Protein AF-A0A942CTL7-F1 (afdb_monomer_lite)

Foldseek 3Di:
DDDDDDDDPDPDPVVLVVLLVVVCVVQVVHKDFPVVNQVVCVVVVHDPVSNVVSCVVQVWDWDDDPNTIIIHDPVPDDVVPDDDPPPPVPVVVVVVVVVVVVVVVVPPDDDDDDDDDDDDDDDDDDDDDDDDDDDDDDDDDDDDDDDDDDDDDDDDDDDDDDDDDPDDDPDDDDPDDPDPPDPPPPDPDQLLPPPDPVVSLVCLLPDDLVRLVVNLVVLVVVLVVCVVVVVVVSNVVSVVSNVSSVVSNVVVVVVVVVD

Radius of gyration: 30.05 Å; chains: 1; bounding box: 81×52×93 Å

pLDDT: mean 73.36, std 19.6, range [41.81, 97.25]

Structure (mmCIF, N/CA/C/O backbone):
data_AF-A0A942CTL7-F1
#
_entry.id   AF-A0A942CTL7-F1
#
loop_
_atom_site.group_PDB
_atom_site.id
_atom_site.type_symbol
_atom_site.label_atom_id
_atom_site.label_alt_id
_atom_site.label_comp_id
_atom_site.label_asym_id
_atom_site.label_entity_id
_atom_site.label_seq_id
_atom_site.pdbx_PDB_ins_code
_atom_site.Cartn_x
_atom_site.Cartn_y
_atom_site.Cartn_z
_atom_site.occupancy
_atom_site.B_iso_or_equiv
_atom_site.auth_seq_id
_atom_site.auth_comp_id
_atom_site.auth_asym_id
_atom_site.auth_atom_id
_atom_site.pdbx_PDB_model_num
ATOM 1 N N . MET A 1 1 ? -24.994 18.346 -37.607 1.00 41.81 1 MET A N 1
ATOM 2 C CA . MET A 1 1 ? -24.713 16.891 -37.601 1.00 41.81 1 MET A CA 1
ATOM 3 C C . MET A 1 1 ? -23.989 16.523 -36.309 1.00 41.81 1 MET A C 1
ATOM 5 O O . MET A 1 1 ? -22.839 16.909 -36.138 1.00 41.81 1 MET A O 1
ATOM 9 N N . ALA A 1 2 ? -24.669 15.867 -35.363 1.00 47.88 2 ALA A N 1
ATOM 10 C CA . ALA A 1 2 ? -24.133 15.558 -34.034 1.00 47.88 2 ALA A CA 1
ATOM 11 C C . ALA A 1 2 ? -23.498 14.157 -34.008 1.00 47.88 2 ALA A C 1
ATOM 13 O O . ALA A 1 2 ? -24.170 13.157 -34.239 1.00 47.88 2 ALA A O 1
ATOM 14 N N . ARG A 1 3 ? -22.191 14.081 -33.730 1.00 45.12 3 ARG A N 1
ATOM 15 C CA . ARG A 1 3 ? -21.461 12.817 -33.556 1.00 45.12 3 ARG A CA 1
ATOM 16 C C . ARG A 1 3 ? -21.724 12.256 -32.157 1.00 45.12 3 ARG A C 1
ATOM 18 O O . ARG A 1 3 ? -21.103 12.684 -31.184 1.00 45.12 3 ARG A O 1
ATOM 25 N N . THR A 1 4 ? -22.622 11.283 -32.049 1.00 51.50 4 THR A N 1
ATOM 26 C CA . THR A 1 4 ? -22.833 10.503 -30.824 1.00 51.50 4 THR A CA 1
ATOM 27 C C . THR A 1 4 ? -21.646 9.564 -30.601 1.00 51.50 4 THR A C 1
ATOM 29 O O . THR A 1 4 ? -21.465 8.588 -31.326 1.00 51.50 4 THR A O 1
ATOM 32 N N . LYS A 1 5 ? -20.810 9.864 -29.600 1.00 50.03 5 LYS A N 1
ATOM 33 C CA . LYS A 1 5 ? -19.713 8.990 -29.160 1.00 50.03 5 LYS A CA 1
ATOM 34 C C . LYS A 1 5 ? -20.294 7.721 -28.527 1.00 50.03 5 LYS A C 1
ATOM 36 O O . LYS A 1 5 ? -20.702 7.731 -27.367 1.00 50.03 5 LYS A O 1
ATOM 41 N N . THR A 1 6 ? -20.311 6.625 -29.276 1.00 52.25 6 THR A N 1
ATOM 42 C CA . THR A 1 6 ? -20.566 5.279 -28.755 1.00 52.25 6 THR A CA 1
ATOM 43 C C . THR A 1 6 ? -19.456 4.900 -27.775 1.00 52.25 6 THR A C 1
ATOM 45 O O . THR A 1 6 ? -18.280 4.846 -28.137 1.00 52.25 6 THR A O 1
ATOM 48 N N . LYS A 1 7 ? -19.815 4.678 -26.505 1.00 49.44 7 LYS A N 1
ATOM 49 C CA . LYS A 1 7 ? -18.885 4.184 -25.481 1.00 49.44 7 LYS A CA 1
ATOM 50 C C . LYS A 1 7 ? -18.419 2.776 -25.889 1.00 49.44 7 LYS A C 1
ATOM 52 O O . LYS A 1 7 ? -19.272 1.973 -26.259 1.00 49.44 7 LYS A O 1
ATOM 57 N N . PRO A 1 8 ? -17.117 2.448 -25.819 1.00 48.09 8 PRO A N 1
ATOM 58 C CA . PRO A 1 8 ? -16.639 1.111 -26.150 1.00 48.09 8 PRO A CA 1
ATOM 59 C C . PRO A 1 8 ? -17.218 0.096 -25.157 1.00 48.09 8 PRO A C 1
ATOM 61 O O . PRO A 1 8 ? -16.833 0.047 -23.987 1.00 48.09 8 PRO A O 1
ATOM 64 N N . VAL A 1 9 ? -18.174 -0.695 -25.636 1.00 54.59 9 VAL A N 1
ATOM 65 C CA . VAL A 1 9 ? -18.692 -1.889 -24.971 1.00 54.59 9 VAL A CA 1
ATOM 66 C C . VAL A 1 9 ? -17.587 -2.944 -25.042 1.00 54.59 9 VAL A C 1
ATOM 68 O O . VAL A 1 9 ? -17.155 -3.295 -26.134 1.00 54.59 9 VAL A O 1
ATOM 71 N N . GLY A 1 10 ? -17.090 -3.417 -23.893 1.00 43.25 10 GLY A N 1
ATOM 72 C CA . GLY A 1 10 ? -16.226 -4.607 -23.859 1.00 43.25 10 GLY A CA 1
ATOM 73 C C . GLY A 1 10 ? -14.872 -4.511 -23.150 1.00 43.25 10 GLY A C 1
ATOM 74 O O . GLY 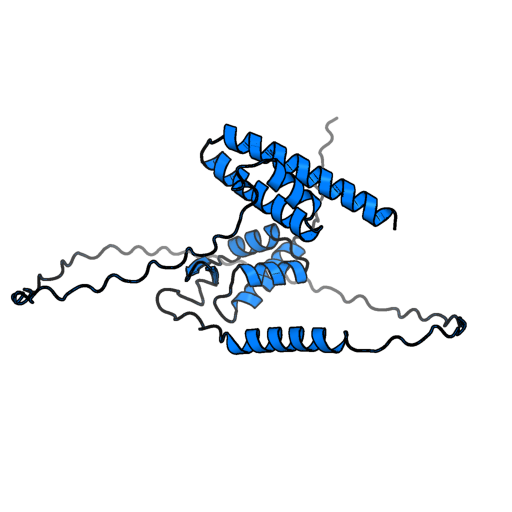A 1 10 ? -14.036 -5.383 -23.361 1.00 43.25 10 GLY A O 1
ATOM 75 N N . ARG A 1 11 ? -14.607 -3.533 -22.268 1.00 45.22 11 ARG A N 1
ATOM 76 C CA . ARG A 1 11 ? -13.486 -3.699 -21.315 1.00 45.22 11 ARG A CA 1
ATOM 77 C C . ARG A 1 11 ? -13.891 -4.714 -20.249 1.00 45.22 11 ARG A C 1
ATOM 79 O O . ARG A 1 11 ? -14.584 -4.377 -19.292 1.00 45.22 11 ARG A O 1
ATOM 86 N N . THR A 1 12 ? -13.475 -5.958 -20.444 1.00 44.22 12 THR A N 1
ATOM 87 C CA . THR A 1 12 ? -13.742 -7.090 -19.557 1.00 44.22 12 THR A CA 1
ATOM 88 C C . THR A 1 12 ? -13.464 -6.755 -18.078 1.00 44.22 12 THR A C 1
ATOM 90 O O . THR A 1 12 ? -12.334 -6.398 -17.730 1.00 44.22 12 THR A O 1
ATOM 93 N N . PRO A 1 13 ? -14.447 -6.926 -17.173 1.00 54.56 13 PRO A N 1
ATOM 94 C CA . PRO A 1 13 ? -14.270 -6.780 -15.725 1.00 54.56 13 PRO A CA 1
ATOM 95 C C . PRO A 1 13 ? -13.468 -7.922 -15.064 1.00 54.56 13 PRO A C 1
ATOM 97 O O . PRO A 1 13 ? -13.337 -7.953 -13.840 1.00 54.56 13 PRO A O 1
ATOM 100 N N . THR A 1 14 ? -12.906 -8.849 -15.845 1.00 60.50 14 THR A N 1
ATOM 101 C CA . THR A 1 14 ? -12.273 -10.100 -15.385 1.00 60.50 14 THR A CA 1
ATOM 102 C C . THR A 1 14 ? -11.172 -9.893 -14.356 1.00 60.50 14 THR A C 1
ATOM 104 O O . THR A 1 14 ? -11.131 -10.611 -13.364 1.00 60.50 14 THR A O 1
ATOM 107 N N . LYS A 1 15 ? -10.329 -8.867 -14.517 1.00 78.31 15 LYS A N 1
ATOM 108 C CA . LYS A 1 15 ? -9.224 -8.615 -13.576 1.00 78.31 15 LYS A CA 1
ATOM 109 C C . LYS A 1 15 ? -9.700 -8.235 -12.169 1.00 78.31 15 LYS A C 1
ATOM 111 O O . LYS A 1 15 ? -9.004 -8.517 -11.202 1.00 78.31 15 LYS A O 1
ATOM 116 N N . ARG A 1 16 ? -10.877 -7.611 -12.031 1.00 85.62 16 ARG A N 1
ATOM 117 C CA . ARG A 1 16 ? -11.407 -7.221 -10.711 1.00 85.62 16 ARG A CA 1
ATOM 118 C C . ARG A 1 16 ? -11.938 -8.430 -9.954 1.00 85.62 16 ARG A C 1
ATOM 120 O O . ARG A 1 16 ? -11.470 -8.688 -8.853 1.00 85.62 16 ARG A O 1
ATOM 127 N N . LYS A 1 17 ? -12.820 -9.209 -10.590 1.00 92.62 17 LYS A N 1
ATOM 128 C CA . LYS A 1 17 ? -13.362 -10.444 -10.003 1.00 92.62 17 LYS A CA 1
ATOM 129 C C . LYS A 1 17 ? -12.264 -11.461 -9.687 1.00 92.62 17 LYS A C 1
ATOM 131 O O . LYS A 1 17 ? -12.313 -12.099 -8.646 1.00 92.62 17 LYS A O 1
ATOM 136 N N . ALA A 1 18 ? -11.245 -11.579 -10.540 1.00 94.25 18 ALA A N 1
ATOM 137 C CA . ALA A 1 18 ? -10.106 -12.456 -10.271 1.00 94.25 18 ALA A CA 1
ATOM 138 C C . ALA A 1 18 ? -9.330 -12.038 -9.008 1.00 94.25 18 ALA A C 1
ATOM 140 O O . ALA A 1 18 ? -8.981 -12.892 -8.201 1.00 94.25 18 ALA A O 1
ATOM 141 N N . CYS A 1 19 ? -9.115 -10.735 -8.798 1.00 95.44 19 CYS A N 1
ATOM 142 C CA . CYS A 1 19 ? -8.474 -10.230 -7.583 1.00 95.44 19 CYS A CA 1
ATOM 143 C C . CYS A 1 19 ? -9.352 -10.439 -6.335 1.00 95.44 19 CYS A C 1
ATOM 145 O O . CYS A 1 19 ? -8.831 -10.772 -5.275 1.00 95.44 19 CYS A O 1
ATOM 147 N N . GLU A 1 20 ? -10.675 -10.294 -6.458 1.00 96.38 20 GLU A N 1
ATOM 148 C CA . GLU A 1 20 ? -11.632 -10.584 -5.378 1.00 96.38 20 GLU A CA 1
ATOM 149 C C . GLU A 1 20 ? -11.599 -12.063 -4.970 1.00 96.38 20 GLU A C 1
ATOM 151 O O . GLU A 1 20 ? -11.465 -12.363 -3.786 1.00 96.38 20 GLU A O 1
ATOM 156 N N . LEU A 1 21 ? -11.650 -12.982 -5.940 1.00 96.00 21 LEU A N 1
ATOM 157 C CA . LEU A 1 21 ? -11.562 -14.425 -5.690 1.00 96.00 21 LEU A CA 1
ATOM 158 C C . LEU A 1 21 ? -10.211 -14.822 -5.090 1.00 96.00 21 LEU A C 1
ATOM 160 O O . LEU A 1 21 ? -10.167 -15.598 -4.139 1.00 96.00 21 LEU A O 1
ATOM 164 N N . TRP A 1 22 ? -9.120 -14.254 -5.606 1.00 96.38 22 TRP A N 1
ATOM 165 C CA . TRP A 1 22 ? -7.784 -14.450 -5.049 1.00 96.38 22 TRP A CA 1
ATOM 166 C C . TRP A 1 22 ? -7.696 -13.953 -3.599 1.00 96.38 22 TRP A C 1
ATOM 168 O O . TRP A 1 22 ? -7.161 -14.643 -2.738 1.00 96.38 22 TRP A O 1
ATOM 178 N N . LEU A 1 23 ? -8.256 -12.783 -3.283 1.00 96.94 23 LEU A N 1
ATOM 179 C CA . LEU A 1 23 ? -8.232 -12.266 -1.914 1.00 96.94 23 LEU A CA 1
ATOM 180 C C . LEU A 1 23 ? -9.092 -13.121 -0.970 1.00 96.94 23 LEU A C 1
ATOM 182 O O . LEU A 1 23 ? -8.685 -13.382 0.161 1.00 96.94 23 LEU A O 1
ATOM 186 N N . LEU A 1 24 ? -10.248 -13.600 -1.439 1.00 96.12 24 LEU A N 1
ATOM 187 C CA . LEU A 1 24 ? -11.084 -14.541 -0.691 1.00 96.12 24 LEU A CA 1
ATOM 188 C C . LEU A 1 24 ? -10.355 -15.856 -0.408 1.00 96.12 24 LEU A C 1
ATOM 190 O O . LEU A 1 24 ? -10.490 -16.377 0.696 1.00 96.12 24 LEU A O 1
ATOM 194 N N . SER A 1 25 ? -9.561 -16.376 -1.352 1.00 96.31 25 SER A N 1
ATOM 195 C CA . SER A 1 25 ? -8.782 -17.595 -1.111 1.00 96.31 25 SER A CA 1
ATOM 196 C C . SER A 1 25 ? -7.693 -17.381 -0.059 1.00 96.31 25 SER A C 1
ATOM 198 O O . SER A 1 25 ? -7.467 -18.270 0.753 1.00 96.31 25 SER A O 1
ATOM 200 N N . GLN A 1 26 ? -7.059 -16.201 -0.017 1.00 95.75 26 GLN A N 1
ATOM 201 C CA . GLN A 1 26 ? -6.086 -15.867 1.036 1.00 95.75 26 GLN A CA 1
ATOM 202 C C . GLN A 1 26 ? -6.742 -15.796 2.423 1.00 95.75 26 GLN A C 1
ATOM 204 O O . GLN A 1 26 ? -6.199 -16.305 3.397 1.00 95.75 26 GLN A O 1
ATOM 209 N N . LEU A 1 27 ? -7.938 -15.207 2.513 1.00 95.88 27 LEU A N 1
ATOM 210 C CA . LEU A 1 27 ? -8.678 -15.069 3.774 1.00 95.88 27 LEU A CA 1
ATOM 211 C C . LEU A 1 27 ? -9.480 -16.324 4.158 1.00 95.88 27 LEU A C 1
ATOM 213 O O . LEU A 1 27 ? -10.067 -16.373 5.238 1.00 95.88 27 LEU A O 1
ATOM 217 N N . ALA A 1 28 ? -9.523 -17.347 3.299 1.00 93.62 28 ALA A N 1
ATOM 218 C CA . ALA A 1 28 ? -10.297 -18.557 3.551 1.00 93.62 28 ALA A CA 1
ATOM 219 C C . ALA A 1 28 ? -9.780 -19.353 4.757 1.00 93.62 28 ALA A C 1
ATOM 221 O O . ALA A 1 28 ? -10.595 -19.965 5.446 1.00 93.62 28 ALA A O 1
ATOM 222 N N . ASN A 1 29 ? -8.469 -19.292 5.012 1.00 90.19 29 ASN A N 1
ATOM 223 C CA . ASN A 1 29 ? -7.785 -19.991 6.104 1.00 90.19 29 ASN A CA 1
ATOM 224 C C . ASN A 1 29 ? -7.775 -19.200 7.423 1.00 90.19 29 ASN A C 1
ATOM 226 O O . ASN A 1 29 ? -7.229 -19.675 8.416 1.00 90.19 29 ASN A O 1
ATOM 230 N N . GLY A 1 30 ? -8.361 -18.000 7.438 1.00 93.69 30 GLY A N 1
ATOM 231 C CA . GLY A 1 30 ? -8.460 -17.162 8.624 1.00 93.69 30 GLY A CA 1
ATOM 232 C C . GLY A 1 30 ? -7.899 -15.749 8.438 1.00 93.69 30 GLY A C 1
ATOM 233 O O . GLY A 1 30 ? -7.558 -15.332 7.325 1.00 93.69 30 GLY A O 1
ATOM 234 N N . PRO A 1 31 ? -7.834 -14.977 9.536 1.00 95.69 31 PRO A N 1
ATOM 235 C CA . PRO A 1 31 ? -7.292 -13.625 9.524 1.00 95.69 31 PRO A CA 1
ATOM 236 C C . PRO A 1 31 ? -5.816 -13.641 9.111 1.00 95.69 31 PRO A C 1
ATOM 238 O O . PRO A 1 31 ? -5.040 -14.479 9.564 1.00 95.69 31 PRO A O 1
ATOM 241 N N . SER A 1 32 ? -5.427 -12.692 8.266 1.00 95.62 32 SER A N 1
ATOM 242 C CA . SER A 1 32 ? -4.082 -12.608 7.685 1.00 95.62 32 SER A CA 1
ATOM 243 C C . SER A 1 32 ? -3.523 -11.189 7.772 1.00 95.62 32 SER A C 1
ATOM 245 O O . SER A 1 32 ? -4.272 -10.204 7.772 1.00 95.62 32 SER A O 1
ATOM 247 N N . LEU A 1 33 ? -2.197 -11.066 7.838 1.00 95.94 33 LEU A N 1
ATOM 248 C CA . LEU A 1 33 ? -1.510 -9.779 7.920 1.00 95.94 33 LEU A CA 1
ATOM 249 C C . LEU A 1 33 ? -1.700 -8.972 6.635 1.00 95.94 33 LEU A C 1
ATOM 251 O O . LEU A 1 33 ? -1.394 -9.425 5.532 1.00 95.94 33 LEU A O 1
ATOM 255 N N . ALA A 1 34 ? -2.136 -7.719 6.774 1.00 95.81 34 ALA A N 1
ATOM 256 C CA . ALA A 1 34 ? -2.374 -6.836 5.634 1.00 95.81 34 ALA A CA 1
ATOM 257 C C . ALA A 1 34 ? -1.106 -6.632 4.793 1.00 95.81 34 ALA A C 1
ATOM 259 O O . ALA A 1 34 ? -1.178 -6.552 3.568 1.00 95.81 34 ALA A O 1
ATOM 260 N N . ARG A 1 35 ? 0.061 -6.556 5.447 1.00 93.81 35 ARG A N 1
ATOM 261 C CA . ARG A 1 35 ? 1.353 -6.399 4.770 1.00 93.81 35 ARG A CA 1
ATOM 262 C C . ARG A 1 35 ? 1.683 -7.617 3.906 1.00 93.81 35 ARG A C 1
ATOM 264 O O . ARG A 1 35 ? 2.048 -7.432 2.751 1.00 93.81 35 ARG A O 1
ATOM 271 N N . GLU A 1 36 ? 1.516 -8.829 4.434 1.00 94.75 36 GLU A N 1
ATOM 272 C CA . GLU A 1 36 ? 1.791 -10.076 3.706 1.00 94.75 36 GLU A CA 1
ATOM 273 C C . GLU A 1 36 ? 0.874 -10.224 2.491 1.00 94.75 36 GLU A C 1
ATOM 275 O O . GLU A 1 36 ? 1.359 -10.434 1.381 1.00 94.75 36 GLU A O 1
ATOM 280 N N . ILE A 1 37 ? -0.436 -10.003 2.664 1.00 95.81 37 ILE A N 1
ATOM 281 C CA . ILE A 1 37 ? -1.402 -10.035 1.555 1.00 95.81 37 ILE A CA 1
ATOM 282 C C . ILE A 1 37 ? -1.001 -9.037 0.465 1.00 95.81 37 ILE A C 1
ATOM 284 O O . ILE A 1 37 ? -1.061 -9.356 -0.719 1.00 95.81 37 ILE A O 1
ATOM 288 N N . LEU A 1 38 ? -0.589 -7.821 0.833 1.00 93.69 38 LEU A N 1
ATOM 289 C CA . LEU A 1 38 ? -0.179 -6.817 -0.151 1.00 93.69 38 LEU A CA 1
ATOM 290 C C . LEU A 1 38 ? 1.088 -7.231 -0.909 1.00 93.69 38 LEU A C 1
ATOM 292 O O . LEU A 1 38 ? 1.151 -7.018 -2.119 1.00 93.69 38 LEU A O 1
ATOM 296 N N . VAL A 1 39 ? 2.066 -7.841 -0.235 1.00 92.88 39 VAL A N 1
ATOM 297 C CA . VAL A 1 39 ? 3.288 -8.361 -0.872 1.00 92.88 39 VAL A CA 1
ATOM 298 C C . VAL A 1 39 ? 2.956 -9.512 -1.827 1.00 92.88 39 VAL A C 1
ATOM 300 O O . VAL A 1 39 ? 3.344 -9.464 -2.995 1.00 92.88 39 VAL A O 1
ATOM 303 N N . LEU A 1 40 ? 2.166 -10.495 -1.380 1.00 92.75 40 LEU A N 1
ATOM 304 C CA . LEU A 1 40 ? 1.704 -11.614 -2.213 1.00 92.75 40 LEU A CA 1
ATOM 305 C C . LEU A 1 40 ? 0.865 -11.135 -3.403 1.00 92.75 40 LEU A C 1
ATOM 307 O O . LEU A 1 40 ? 0.969 -11.674 -4.505 1.00 92.75 40 LEU A O 1
ATOM 311 N N . GLY A 1 41 ? 0.058 -10.092 -3.197 1.00 92.31 41 GLY A N 1
ATOM 312 C CA . GLY A 1 41 ? -0.741 -9.462 -4.241 1.00 92.31 41 GLY A CA 1
ATOM 313 C C . GLY A 1 41 ? 0.125 -8.877 -5.346 1.00 92.31 41 GLY A C 1
ATOM 314 O O . GLY A 1 41 ? -0.132 -9.151 -6.516 1.00 92.31 41 GLY A O 1
ATOM 315 N N . VAL A 1 42 ? 1.189 -8.151 -4.989 1.00 88.69 42 VAL A N 1
ATOM 316 C CA . VAL A 1 42 ? 2.154 -7.625 -5.969 1.00 88.69 42 VAL A CA 1
ATOM 317 C C . VAL A 1 42 ? 2.858 -8.758 -6.708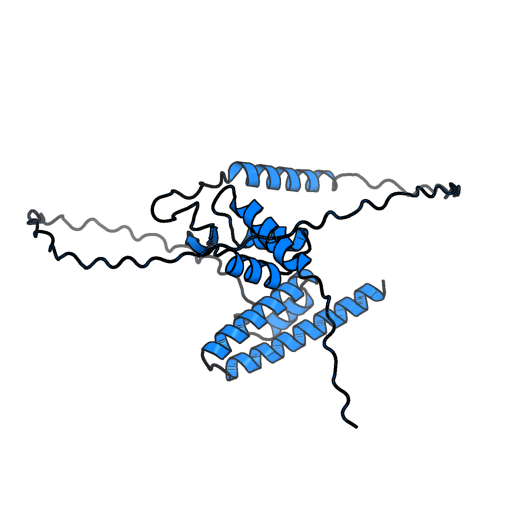 1.00 88.69 42 VAL A C 1
ATOM 319 O O . VAL A 1 42 ? 2.934 -8.706 -7.934 1.00 88.69 42 VAL A O 1
ATOM 322 N N . GLY A 1 43 ? 3.295 -9.804 -5.997 1.00 84.81 43 GLY A N 1
ATOM 323 C CA . GLY A 1 43 ? 3.886 -10.999 -6.615 1.00 84.81 43 GLY A CA 1
ATOM 324 C C . GLY A 1 43 ? 2.938 -11.709 -7.589 1.00 84.81 43 GLY A C 1
ATOM 325 O O . GLY A 1 43 ? 3.374 -12.252 -8.597 1.00 84.81 43 GLY A O 1
ATOM 326 N N . SER A 1 44 ? 1.629 -11.624 -7.344 1.00 89.31 44 SER A N 1
ATOM 327 C CA . SER A 1 44 ? 0.575 -12.165 -8.215 1.00 89.31 44 SER A CA 1
ATOM 328 C C . SER A 1 44 ? 0.157 -11.209 -9.349 1.00 89.31 44 SER A C 1
ATOM 330 O O . SER A 1 44 ? -0.804 -11.483 -10.067 1.00 89.31 44 SER A O 1
ATOM 332 N N . GLY A 1 45 ? 0.829 -10.062 -9.508 1.00 90.44 45 GLY A N 1
ATOM 333 C CA . GLY A 1 45 ? 0.529 -9.064 -10.542 1.00 90.44 45 GLY A CA 1
ATOM 334 C C . GLY A 1 45 ? -0.611 -8.095 -10.198 1.00 90.44 45 GLY A C 1
ATOM 335 O O . GLY A 1 45 ? -1.080 -7.349 -11.065 1.00 90.44 45 GLY A O 1
ATOM 336 N N . TRP A 1 46 ? -1.068 -8.065 -8.944 1.00 92.31 46 TRP A N 1
ATOM 337 C CA . TRP A 1 46 ? -2.099 -7.142 -8.474 1.00 92.31 46 TRP A CA 1
ATOM 338 C C . TRP A 1 46 ? -1.485 -5.875 -7.876 1.00 92.31 46 TRP A C 1
ATOM 340 O O . TRP A 1 46 ? -0.758 -5.901 -6.887 1.00 92.31 46 TRP A O 1
ATOM 350 N N . GLY A 1 47 ? -1.849 -4.718 -8.429 1.00 86.69 47 GLY A N 1
ATOM 351 C CA . GLY A 1 47 ? -1.512 -3.434 -7.816 1.00 86.69 47 GLY A CA 1
ATOM 352 C C . GLY A 1 47 ? -2.236 -3.222 -6.479 1.00 86.69 47 GLY A C 1
ATOM 353 O O . GLY A 1 47 ? -3.385 -3.635 -6.306 1.00 86.69 47 GLY A O 1
ATOM 354 N N . TRP A 1 48 ? -1.610 -2.490 -5.554 1.00 89.69 48 TRP A N 1
ATOM 355 C CA . TRP A 1 48 ? -2.154 -2.221 -4.211 1.00 89.69 48 TRP A CA 1
ATOM 356 C C . TRP A 1 48 ? -3.560 -1.614 -4.222 1.00 89.69 48 TRP A C 1
ATOM 358 O O . TRP A 1 48 ? -4.420 -1.992 -3.425 1.00 89.69 48 TRP A O 1
ATOM 368 N N . ALA A 1 49 ? -3.817 -0.679 -5.140 1.00 91.06 49 ALA A N 1
ATOM 369 C CA . ALA A 1 49 ? -5.130 -0.057 -5.285 1.00 91.06 49 ALA A CA 1
ATOM 370 C C . ALA A 1 49 ? -6.213 -1.076 -5.677 1.00 91.06 49 ALA A C 1
ATOM 372 O O . ALA A 1 49 ? -7.356 -0.954 -5.238 1.00 91.06 49 ALA A O 1
ATOM 373 N N . THR A 1 50 ? -5.859 -2.084 -6.476 1.00 94.00 50 THR A N 1
ATOM 374 C CA . THR A 1 50 ? -6.770 -3.158 -6.887 1.00 94.00 50 THR A CA 1
ATOM 375 C C . THR A 1 50 ? -7.113 -4.044 -5.699 1.00 94.00 50 THR A C 1
ATOM 377 O O . THR A 1 50 ? -8.293 -4.261 -5.444 1.00 94.00 50 THR A O 1
ATOM 380 N N . VAL A 1 51 ? -6.109 -4.457 -4.919 1.00 95.75 51 VAL A N 1
ATOM 381 C CA . VAL A 1 51 ? -6.306 -5.283 -3.717 1.00 95.75 51 VAL A CA 1
ATOM 382 C C . VAL A 1 51 ? -7.171 -4.556 -2.681 1.00 95.75 51 VAL A C 1
ATOM 384 O O . VAL A 1 51 ? -8.098 -5.139 -2.127 1.00 95.75 51 VAL A O 1
ATOM 387 N N . ARG A 1 52 ? -6.947 -3.253 -2.458 1.00 94.50 52 ARG A N 1
ATOM 388 C CA . ARG A 1 52 ? -7.784 -2.458 -1.538 1.00 94.50 52 ARG A CA 1
ATOM 389 C C . ARG A 1 52 ? -9.235 -2.333 -2.004 1.00 94.50 52 ARG A C 1
ATOM 391 O O . ARG A 1 52 ? -10.135 -2.393 -1.174 1.00 94.50 52 ARG A O 1
ATOM 398 N N . ARG A 1 53 ? -9.481 -2.166 -3.307 1.00 94.62 53 ARG A N 1
ATOM 399 C CA . ARG A 1 53 ? -10.854 -2.165 -3.845 1.00 94.62 53 ARG A CA 1
ATOM 400 C C . ARG A 1 53 ? -11.499 -3.539 -3.721 1.00 94.62 53 ARG A C 1
ATOM 402 O O . ARG A 1 53 ? -12.648 -3.613 -3.310 1.00 94.62 53 ARG A O 1
ATOM 409 N N . ALA A 1 54 ? -10.752 -4.603 -4.019 1.00 96.25 54 ALA A N 1
ATOM 410 C CA . ALA A 1 54 ? -11.221 -5.972 -3.848 1.00 96.25 54 ALA A CA 1
ATOM 411 C C . ALA A 1 54 ? -11.635 -6.224 -2.392 1.00 96.25 54 ALA A C 1
ATOM 413 O O . ALA A 1 54 ? -12.739 -6.699 -2.165 1.00 96.25 54 ALA A O 1
ATOM 414 N N . LYS A 1 55 ? -10.825 -5.793 -1.413 1.00 97.00 55 LYS A N 1
ATOM 415 C CA . LYS A 1 55 ? -11.155 -5.858 0.021 1.00 97.00 55 LYS A CA 1
ATOM 416 C C . LYS A 1 55 ? -12.515 -5.225 0.340 1.00 97.00 55 LYS A C 1
ATOM 418 O O . LYS A 1 55 ? -13.317 -5.835 1.040 1.00 97.00 55 LYS A O 1
ATOM 423 N N . LEU A 1 56 ? -12.765 -4.014 -0.166 1.00 96.31 56 LEU A N 1
ATOM 424 C CA . LEU A 1 56 ? -14.039 -3.316 0.039 1.00 96.31 56 LEU A CA 1
ATOM 425 C C . LEU A 1 56 ? -15.205 -4.080 -0.598 1.00 96.31 56 LEU A C 1
ATOM 427 O O . LEU A 1 56 ? -16.239 -4.244 0.040 1.00 96.31 56 LEU A O 1
ATOM 431 N N . ASN A 1 57 ? -15.022 -4.584 -1.819 1.00 95.94 57 ASN A N 1
ATOM 432 C CA . ASN A 1 57 ? -16.065 -5.303 -2.552 1.00 95.94 57 ASN A CA 1
ATOM 433 C C . ASN A 1 57 ? -16.443 -6.636 -1.895 1.00 95.94 57 ASN A C 1
ATOM 435 O O . ASN A 1 57 ? -17.620 -6.981 -1.862 1.00 95.94 57 ASN A O 1
ATOM 439 N N . ILE A 1 58 ? -15.469 -7.374 -1.352 1.00 96.00 58 ILE A N 1
ATOM 440 C CA . ILE A 1 58 ? -15.733 -8.641 -0.651 1.00 96.00 58 ILE A CA 1
ATOM 441 C C . ILE A 1 58 ? -16.240 -8.433 0.786 1.00 96.00 58 ILE A C 1
ATOM 443 O O . ILE A 1 58 ? -16.610 -9.399 1.444 1.00 96.00 58 ILE A O 1
ATOM 447 N N . GLY A 1 59 ? -16.247 -7.193 1.290 1.00 96.50 59 GLY A N 1
ATOM 448 C CA . GLY A 1 59 ? -16.671 -6.874 2.655 1.00 96.50 59 GLY A CA 1
ATOM 449 C C . GLY A 1 59 ? -15.671 -7.281 3.742 1.00 96.50 59 GLY A C 1
ATOM 450 O O . GLY A 1 59 ? -16.050 -7.401 4.906 1.00 96.50 59 GLY A O 1
ATOM 451 N N . ALA A 1 60 ? -14.398 -7.489 3.394 1.00 97.00 60 ALA A N 1
ATOM 452 C CA . ALA A 1 60 ? -13.373 -7.855 4.364 1.00 97.00 60 ALA A CA 1
ATOM 453 C C . ALA A 1 60 ? -13.057 -6.676 5.293 1.00 97.00 60 ALA A C 1
ATOM 455 O O . ALA A 1 60 ? -12.815 -5.544 4.853 1.00 97.00 60 ALA A O 1
ATOM 456 N N . GLN A 1 61 ? -13.014 -6.947 6.594 1.00 96.81 61 GLN A N 1
ATOM 457 C CA . GLN A 1 61 ? -12.737 -5.938 7.607 1.00 96.81 61 GLN A CA 1
ATOM 458 C C . GLN A 1 61 ? -11.262 -5.917 7.989 1.00 96.81 61 GLN A C 1
ATOM 460 O O . GLN A 1 61 ? -10.479 -6.803 7.645 1.00 96.81 61 GLN A O 1
ATOM 465 N N . SER A 1 62 ? -10.860 -4.841 8.662 1.00 96.62 62 SER A N 1
ATOM 466 C CA . SER A 1 62 ? -9.526 -4.725 9.236 1.00 96.62 62 SER A CA 1
ATOM 467 C C . SER A 1 62 ? -9.588 -4.347 10.693 1.00 96.62 62 SER A C 1
ATOM 469 O O . SER A 1 62 ? -10.352 -3.464 11.069 1.00 96.62 62 SER A O 1
ATOM 471 N N . PHE A 1 63 ? -8.706 -4.950 11.472 1.00 95.44 63 PHE A N 1
ATOM 472 C CA . PHE A 1 63 ? -8.478 -4.592 12.860 1.00 95.44 63 PHE A CA 1
ATOM 473 C C . PHE A 1 63 ? -6.981 -4.488 13.116 1.00 95.44 63 PHE A C 1
ATOM 475 O O . PHE A 1 63 ? -6.160 -4.955 12.321 1.00 95.44 63 PHE A O 1
ATOM 482 N N . ARG A 1 64 ? -6.629 -3.822 14.212 1.00 93.81 64 ARG A N 1
ATOM 483 C CA . ARG A 1 64 ? -5.241 -3.601 14.596 1.00 93.81 64 ARG A CA 1
ATOM 484 C C . ARG A 1 64 ? -4.936 -4.378 15.868 1.00 93.81 64 ARG A C 1
ATOM 486 O O . ARG A 1 64 ? -5.683 -4.263 16.838 1.00 93.81 64 ARG A O 1
ATOM 493 N N . LYS A 1 65 ? -3.834 -5.127 15.879 1.00 90.94 65 LYS A N 1
ATOM 494 C CA . LYS A 1 65 ? -3.323 -5.817 17.071 1.00 90.94 65 LYS A CA 1
ATOM 495 C C . LYS A 1 65 ? -1.804 -5.748 17.090 1.00 90.94 65 LYS A C 1
ATOM 497 O O . LYS A 1 65 ? -1.188 -5.950 16.055 1.00 90.94 65 LYS A O 1
ATOM 502 N N . ALA A 1 66 ? -1.228 -5.472 18.263 1.00 86.12 66 ALA A N 1
ATOM 503 C CA . ALA A 1 66 ? 0.224 -5.403 18.459 1.00 86.12 66 ALA A CA 1
ATOM 504 C C . ALA A 1 66 ? 0.930 -4.538 17.391 1.00 86.12 66 ALA A C 1
ATOM 506 O O . ALA A 1 66 ? 1.948 -4.921 16.843 1.00 86.12 66 ALA A O 1
ATOM 507 N N . GLU A 1 67 ? 0.339 -3.375 17.087 1.00 89.88 67 GLU A N 1
ATOM 508 C CA . GLU A 1 67 ? 0.775 -2.402 16.068 1.00 89.88 67 GLU A CA 1
ATOM 509 C C . GLU A 1 67 ? 0.511 -2.774 14.601 1.00 89.88 67 GLU A C 1
ATOM 511 O O . GLU A 1 67 ? 0.462 -1.863 13.768 1.00 89.88 67 GLU A O 1
ATOM 516 N N . GLU A 1 68 ? 0.205 -4.031 14.295 1.00 93.88 68 GLU A N 1
ATOM 517 C CA . GLU A 1 68 ? 0.008 -4.528 12.934 1.00 93.88 68 GLU A CA 1
ATOM 518 C C . GLU A 1 68 ? -1.461 -4.521 12.496 1.00 93.88 68 GLU A C 1
ATOM 520 O O . GLU A 1 68 ? -2.388 -4.671 13.299 1.00 93.88 68 GLU A O 1
ATOM 525 N N . TRP A 1 69 ? -1.677 -4.345 11.190 1.00 94.94 69 TRP A N 1
ATOM 526 C CA . TRP A 1 69 ? -3.001 -4.393 10.573 1.00 94.94 69 TRP A CA 1
ATOM 527 C C . TRP A 1 69 ? -3.294 -5.788 10.042 1.00 94.94 69 TRP A C 1
ATOM 529 O O . TRP A 1 69 ? -2.558 -6.306 9.204 1.00 94.94 69 TRP A O 1
ATOM 539 N N . TRP A 1 70 ? -4.419 -6.343 10.472 1.00 96.38 70 TRP A N 1
ATOM 540 C CA . TRP A 1 70 ? -4.912 -7.654 10.071 1.00 96.38 70 TRP A CA 1
ATOM 541 C C . TRP A 1 70 ? -6.189 -7.497 9.262 1.00 96.38 70 TRP A C 1
ATOM 543 O O . TRP A 1 70 ? -7.003 -6.615 9.551 1.00 96.38 70 TRP A O 1
ATOM 553 N N . TRP A 1 71 ? -6.354 -8.322 8.233 1.00 97.25 71 TRP A N 1
ATOM 554 C CA . TRP A 1 71 ? -7.569 -8.408 7.427 1.00 97.25 71 TRP A CA 1
ATOM 555 C C . TRP A 1 71 ? -8.248 -9.751 7.660 1.00 97.25 71 TRP A C 1
ATOM 557 O O . TRP A 1 71 ? -7.577 -10.762 7.851 1.00 97.25 71 TRP A O 1
ATOM 567 N N . PHE A 1 72 ? -9.576 -9.752 7.648 1.00 96.50 72 PHE A N 1
ATOM 568 C CA . PHE A 1 72 ? -10.373 -10.950 7.890 1.00 96.50 72 PHE A CA 1
ATOM 569 C C . PHE A 1 72 ? -11.731 -10.863 7.196 1.00 96.50 72 PHE A C 1
ATOM 571 O O . PHE A 1 72 ? -12.221 -9.772 6.886 1.00 96.50 72 PHE A O 1
ATOM 578 N N . ASP A 1 73 ? -12.333 -12.026 6.964 1.00 96.31 73 ASP A N 1
ATOM 579 C CA . ASP A 1 73 ? -13.716 -12.140 6.514 1.00 96.31 73 ASP A CA 1
ATOM 580 C C . ASP A 1 73 ? -14.651 -12.135 7.740 1.00 96.31 73 ASP A C 1
ATOM 582 O O . ASP A 1 73 ? -14.583 -13.067 8.550 1.00 96.31 73 ASP A O 1
ATOM 586 N N . PRO A 1 74 ? -15.528 -11.123 7.899 1.00 93.88 74 PRO A N 1
ATOM 587 C CA . PRO A 1 74 ? -16.422 -11.026 9.053 1.00 93.88 74 PRO A CA 1
ATOM 588 C C . PRO A 1 74 ? -17.440 -12.169 9.137 1.00 93.88 74 PRO A C 1
ATOM 590 O O . PRO A 1 74 ? -18.032 -12.370 10.192 1.00 93.88 74 PRO A O 1
ATOM 593 N N . LYS A 1 75 ? -17.665 -12.923 8.051 1.00 93.81 75 LYS A N 1
ATOM 594 C CA . LYS A 1 75 ? -18.554 -14.095 8.070 1.00 93.81 75 LYS A CA 1
ATOM 595 C C . LYS A 1 75 ? -17.909 -15.319 8.717 1.00 93.81 75 LYS A C 1
ATOM 597 O O . LYS A 1 75 ? -18.626 -16.228 9.119 1.00 93.81 75 LYS A O 1
ATOM 602 N N . LYS A 1 76 ? -16.574 -15.367 8.764 1.00 91.69 76 LYS A N 1
ATOM 603 C CA . LYS A 1 76 ? -15.807 -16.542 9.205 1.00 91.69 76 LYS A CA 1
ATOM 604 C C . LYS A 1 76 ? -15.062 -16.337 10.514 1.00 91.69 76 LYS A C 1
ATOM 606 O O . LYS A 1 76 ? -14.766 -17.317 11.181 1.00 91.69 76 LYS A O 1
ATOM 611 N N . PHE A 1 77 ? -14.707 -15.098 10.834 1.00 92.88 77 PHE A N 1
ATOM 612 C CA . PHE A 1 77 ? -13.879 -14.782 11.986 1.00 92.88 77 PHE A CA 1
ATOM 613 C C . PHE A 1 77 ? -14.448 -13.568 12.709 1.00 92.88 77 PHE A C 1
ATOM 615 O O . PHE A 1 77 ? -14.624 -12.507 12.100 1.00 92.88 77 PHE A O 1
ATOM 622 N N . ASP A 1 78 ? -14.697 -13.712 14.008 1.00 93.00 78 ASP A N 1
ATOM 623 C CA . ASP A 1 78 ? -15.062 -12.599 14.876 1.00 93.00 78 ASP A CA 1
ATOM 624 C C . ASP A 1 78 ? -13.889 -12.291 15.819 1.00 93.00 78 ASP A C 1
ATOM 626 O O . ASP A 1 78 ? -13.630 -13.064 16.741 1.00 93.00 78 ASP A O 1
ATOM 630 N N . PRO A 1 79 ? -13.194 -11.147 15.666 1.00 89.69 79 PRO A N 1
ATOM 631 C CA . PRO A 1 79 ? -12.026 -10.812 16.482 1.00 89.69 79 PRO A CA 1
ATOM 632 C C . PRO A 1 79 ? -12.328 -10.688 17.982 1.00 89.69 79 PRO A C 1
ATOM 634 O O . PRO A 1 79 ? -11.393 -10.624 18.781 1.00 89.69 79 PRO A O 1
ATOM 637 N N . LYS A 1 80 ? -13.607 -10.597 18.379 1.00 90.06 80 LYS A N 1
ATOM 638 C CA . LYS A 1 80 ? -14.015 -10.560 19.790 1.00 90.06 80 LYS A CA 1
ATOM 639 C C . LYS A 1 80 ? -14.195 -11.948 20.399 1.00 90.06 80 LYS A C 1
ATOM 641 O O . LYS A 1 80 ? -14.099 -12.070 21.617 1.00 90.06 80 LYS A O 1
ATOM 646 N N . LYS A 1 81 ? -14.507 -12.955 19.582 1.00 89.50 81 LYS A N 1
ATOM 647 C CA . LYS A 1 81 ? -14.825 -14.319 20.033 1.00 89.50 81 LYS A CA 1
ATOM 648 C C . LYS A 1 81 ? -13.680 -15.280 19.756 1.00 89.50 81 LYS A C 1
ATOM 650 O O . LYS A 1 81 ? -13.353 -16.108 20.601 1.00 89.50 81 LYS A O 1
ATOM 655 N N . ASP A 1 82 ? -13.054 -15.122 18.600 1.00 87.62 82 ASP A N 1
ATOM 656 C CA . ASP A 1 82 ? -12.038 -16.026 18.104 1.00 87.62 82 ASP A CA 1
ATOM 657 C C . ASP A 1 82 ? -10.650 -15.498 18.452 1.00 87.62 82 ASP A C 1
ATOM 659 O O . ASP A 1 82 ? -10.289 -14.341 18.205 1.00 87.62 82 ASP A O 1
ATOM 663 N N . SER A 1 83 ? -9.832 -16.374 19.028 1.00 83.94 83 SER A N 1
ATOM 664 C CA . SER A 1 83 ? -8.419 -16.072 19.207 1.00 83.94 83 SER A CA 1
ATOM 665 C C . SER A 1 83 ? -7.754 -16.045 17.839 1.00 83.94 83 SER A C 1
ATOM 667 O O . SER A 1 83 ? -7.900 -16.973 17.046 1.00 83.94 83 SER A O 1
ATOM 669 N N . LEU A 1 84 ? -7.010 -14.974 17.560 1.00 82.44 84 LEU A N 1
ATOM 670 C CA . LEU A 1 84 ? -6.139 -14.932 16.390 1.00 82.44 84 LEU A CA 1
ATOM 671 C C . LEU A 1 84 ? -5.276 -16.196 16.358 1.00 82.44 84 LEU A C 1
ATOM 673 O O . LEU A 1 84 ? -4.756 -16.563 17.420 1.00 82.44 84 LEU A O 1
ATOM 677 N N . PRO A 1 85 ? -5.062 -16.801 15.176 1.00 74.06 85 PRO A N 1
ATOM 678 C CA . PRO A 1 85 ? -4.024 -17.797 15.033 1.00 74.06 85 PRO A CA 1
ATOM 679 C C . PRO A 1 85 ? -2.751 -17.151 15.569 1.00 74.06 85 PRO A C 1
ATOM 681 O O . PRO A 1 85 ? -2.305 -16.115 15.066 1.00 74.06 85 PRO A O 1
ATOM 684 N N . GLN A 1 86 ? -2.221 -17.700 16.663 1.00 63.47 86 GLN A N 1
ATOM 685 C CA . GLN A 1 86 ? -0.857 -17.418 17.067 1.00 63.47 86 GLN A CA 1
ATOM 686 C C . GLN A 1 86 ? -0.032 -17.943 15.904 1.00 63.47 86 GLN A C 1
ATOM 688 O O . GLN A 1 86 ? 0.231 -19.139 15.837 1.00 63.47 86 GLN A O 1
ATOM 693 N N . GLN A 1 87 ? 0.244 -17.078 14.921 1.00 55.75 87 GLN A N 1
ATOM 694 C CA . GLN A 1 87 ? 1.122 -17.407 13.817 1.00 55.75 87 GLN A CA 1
ATOM 695 C C . GLN A 1 87 ? 2.399 -17.894 14.477 1.00 55.75 87 GLN A C 1
ATOM 697 O O . GLN A 1 87 ? 3.121 -17.128 15.120 1.00 55.75 87 GLN A O 1
ATOM 702 N N . SER A 1 88 ? 2.585 -19.207 14.393 1.00 46.66 88 SER A N 1
ATOM 703 C CA . SER A 1 88 ? 3.752 -19.939 14.820 1.00 46.66 88 SER A CA 1
ATOM 704 C C . SER A 1 88 ? 4.922 -19.289 14.113 1.00 46.66 88 SER A C 1
ATOM 706 O O . SER A 1 88 ? 5.258 -19.607 12.972 1.00 46.66 88 SER A O 1
ATOM 708 N N . THR A 1 89 ? 5.529 -18.337 14.811 1.00 52.44 89 THR A N 1
ATOM 709 C CA . THR A 1 89 ? 6.675 -17.541 14.382 1.00 52.44 89 THR A CA 1
ATOM 710 C C . THR A 1 89 ? 7.866 -18.449 14.060 1.00 52.44 89 THR A C 1
ATOM 712 O O . THR A 1 89 ? 8.855 -17.999 13.507 1.00 52.44 89 THR A O 1
ATOM 715 N N . GLN A 1 90 ? 7.762 -19.734 14.393 1.00 51.91 90 GLN A N 1
ATOM 716 C CA . GLN A 1 90 ? 8.734 -20.789 14.194 1.00 51.91 90 GLN A CA 1
ATOM 717 C C . GLN A 1 90 ? 8.860 -21.219 12.722 1.00 51.91 90 GLN A C 1
ATOM 719 O O . GLN A 1 90 ? 9.969 -21.217 12.206 1.00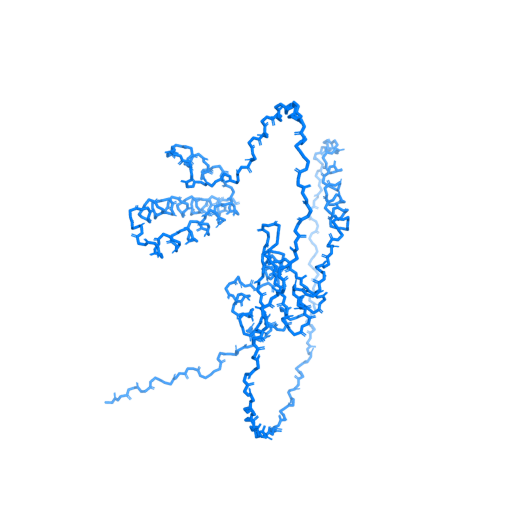 51.91 90 GLN A O 1
ATOM 724 N N . ALA A 1 91 ? 7.755 -21.444 11.998 1.00 53.81 91 ALA A N 1
ATOM 725 C CA . ALA A 1 91 ? 7.818 -21.907 10.603 1.00 53.81 91 ALA A CA 1
ATOM 726 C C . ALA A 1 91 ? 8.320 -20.818 9.632 1.00 53.81 91 ALA A C 1
ATOM 728 O O . ALA A 1 91 ? 9.072 -21.095 8.700 1.00 53.81 91 ALA A O 1
ATOM 729 N N . GLN A 1 92 ? 7.960 -19.552 9.876 1.00 55.34 92 GLN A N 1
ATOM 730 C CA . GLN A 1 92 ? 8.488 -18.426 9.096 1.00 55.34 92 GLN A CA 1
ATOM 731 C C . GLN A 1 92 ? 9.931 -18.066 9.493 1.00 55.34 92 GLN A C 1
ATOM 733 O O . GLN A 1 92 ? 10.719 -17.704 8.620 1.00 55.34 92 GLN A O 1
ATOM 738 N N . LYS A 1 93 ? 10.322 -18.205 10.774 1.00 56.25 93 LYS A N 1
ATOM 739 C CA . LYS A 1 93 ? 11.726 -18.030 11.191 1.00 56.25 93 LYS A CA 1
ATOM 740 C C . LYS A 1 93 ? 12.637 -19.101 10.602 1.00 56.25 93 LYS A C 1
ATOM 742 O O . LYS A 1 93 ? 13.726 -18.754 10.166 1.00 56.25 93 LYS A O 1
ATOM 747 N N . GLU A 1 94 ? 12.204 -20.358 10.542 1.00 56.91 94 GLU A N 1
ATOM 748 C CA . GLU A 1 94 ? 12.993 -21.436 9.932 1.00 56.91 94 GLU A CA 1
ATOM 749 C C . GLU A 1 94 ? 13.143 -21.249 8.419 1.00 56.91 94 GLU A C 1
ATOM 751 O O . GLU A 1 94 ? 14.249 -21.386 7.902 1.00 56.91 94 GLU A O 1
ATOM 756 N N . ALA A 1 95 ? 12.091 -20.822 7.711 1.00 56.97 95 ALA A N 1
ATOM 757 C CA . ALA A 1 95 ? 12.185 -20.529 6.278 1.00 56.97 95 ALA A CA 1
ATOM 758 C C . ALA A 1 95 ? 13.117 -19.337 5.970 1.00 56.97 95 ALA A C 1
ATOM 760 O O . ALA A 1 95 ? 13.879 -19.377 5.003 1.00 56.97 95 ALA A O 1
ATOM 761 N N . ILE A 1 96 ? 13.105 -18.290 6.805 1.00 58.09 96 ILE A N 1
ATOM 762 C CA . ILE A 1 96 ? 14.013 -17.138 6.662 1.00 58.09 96 ILE A CA 1
ATOM 763 C C . ILE A 1 96 ? 15.450 -17.514 7.066 1.00 58.09 96 ILE A C 1
ATOM 765 O O . ILE A 1 96 ? 16.392 -17.103 6.390 1.00 58.09 96 ILE A O 1
ATOM 769 N N . ALA A 1 97 ? 15.640 -18.328 8.109 1.00 55.88 97 ALA A N 1
ATOM 770 C CA . ALA A 1 97 ? 16.958 -18.808 8.529 1.00 55.88 97 ALA A CA 1
ATOM 771 C C . ALA A 1 97 ? 17.602 -19.725 7.475 1.00 55.88 97 ALA A C 1
ATOM 773 O O . ALA A 1 97 ? 18.792 -19.588 7.197 1.00 55.88 97 ALA A O 1
ATOM 774 N N . LEU A 1 98 ? 16.827 -20.597 6.820 1.00 54.94 98 LEU A N 1
ATOM 775 C CA . LEU A 1 98 ? 17.327 -21.469 5.751 1.00 54.94 98 LEU A CA 1
ATOM 776 C C . LEU A 1 98 ? 17.710 -20.673 4.485 1.00 54.94 98 LEU A C 1
ATOM 778 O O . LEU A 1 98 ? 18.717 -20.963 3.834 1.00 54.94 98 LEU A O 1
ATOM 782 N N . ALA A 1 99 ? 16.952 -19.617 4.169 1.00 54.34 99 ALA A N 1
ATOM 783 C CA . ALA A 1 99 ? 17.265 -18.696 3.074 1.00 54.34 99 ALA A CA 1
ATOM 784 C C . ALA A 1 99 ? 18.480 -17.788 3.369 1.00 54.34 99 ALA A C 1
ATOM 786 O O . ALA A 1 99 ? 19.166 -17.350 2.448 1.00 54.34 99 ALA A O 1
ATOM 787 N N . GLN A 1 100 ? 18.771 -17.503 4.643 1.00 55.22 100 GLN A N 1
ATOM 788 C CA . GLN A 1 100 ? 19.975 -16.764 5.045 1.00 55.22 100 GLN A CA 1
ATOM 789 C C . GLN A 1 100 ? 21.211 -17.671 5.142 1.00 55.22 100 GLN A C 1
ATOM 791 O O . GLN A 1 100 ? 22.302 -17.248 4.762 1.00 55.22 100 GLN A O 1
ATOM 796 N N . ALA A 1 101 ? 21.050 -18.932 5.553 1.00 54.22 101 ALA A N 1
ATOM 797 C CA . ALA A 1 101 ? 22.137 -19.911 5.595 1.00 54.22 101 ALA A CA 1
ATOM 798 C C . ALA A 1 101 ? 22.677 -20.258 4.195 1.00 54.22 101 ALA A C 1
ATOM 800 O O . ALA A 1 101 ? 23.878 -20.441 4.021 1.00 54.22 101 ALA A O 1
ATOM 801 N N . THR A 1 102 ? 21.818 -20.268 3.173 1.00 53.31 102 THR A N 1
ATOM 802 C CA . THR A 1 102 ? 22.226 -20.505 1.775 1.00 53.31 102 THR A CA 1
ATOM 803 C C . THR A 1 102 ? 22.989 -19.336 1.147 1.00 53.31 102 THR A C 1
ATOM 805 O O . THR A 1 102 ? 23.716 -19.542 0.179 1.00 53.31 102 THR A O 1
ATOM 808 N N . LYS A 1 103 ? 22.902 -18.123 1.712 1.00 49.09 103 LYS A N 1
ATOM 809 C CA . LYS A 1 103 ? 23.659 -16.956 1.231 1.00 49.09 103 LYS A CA 1
ATOM 810 C C . LYS A 1 103 ? 25.115 -16.932 1.703 1.00 49.09 103 LYS A C 1
ATOM 812 O O . LYS A 1 103 ? 25.960 -16.426 0.979 1.00 49.09 103 LYS A O 1
ATOM 817 N N . ASN A 1 104 ? 25.423 -17.532 2.854 1.00 44.88 104 ASN A N 1
ATOM 818 C CA . ASN A 1 104 ? 26.787 -17.550 3.400 1.00 44.88 104 ASN A CA 1
ATOM 819 C C . ASN A 1 104 ? 27.678 -18.670 2.835 1.00 44.88 104 ASN A C 1
ATOM 821 O O . ASN A 1 104 ? 28.887 -18.644 3.042 1.00 44.88 104 ASN A O 1
ATOM 825 N N . VAL A 1 105 ? 27.120 -19.643 2.108 1.00 49.44 105 VAL A N 1
ATOM 826 C CA . VAL A 1 105 ? 27.908 -20.740 1.510 1.00 49.44 105 VAL A CA 1
ATOM 827 C C . VAL A 1 105 ? 28.467 -20.372 0.125 1.00 49.44 105 VAL A C 1
ATOM 829 O O . VAL A 1 105 ? 29.387 -21.025 -0.355 1.00 49.44 105 VAL A O 1
ATOM 832 N N . LEU A 1 106 ? 27.991 -19.292 -0.509 1.00 45.69 106 LEU A N 1
ATOM 833 C CA . LEU A 1 106 ? 28.464 -18.871 -1.838 1.00 45.69 106 LEU A CA 1
ATOM 834 C C . LEU A 1 106 ? 29.607 -17.833 -1.806 1.00 45.69 106 LEU A C 1
ATOM 836 O O . LEU A 1 106 ? 30.046 -17.381 -2.857 1.00 45.69 106 LEU A O 1
ATOM 840 N N . GLU A 1 107 ? 30.106 -17.467 -0.622 1.00 47.59 107 GLU A N 1
ATOM 841 C CA . GLU A 1 107 ? 31.176 -16.466 -0.442 1.00 47.59 107 GLU A CA 1
ATOM 842 C C . GLU A 1 107 ? 32.440 -17.072 0.198 1.00 47.59 107 GLU A C 1
ATOM 844 O O . GLU A 1 107 ? 33.158 -16.443 0.968 1.00 47.59 107 GLU A O 1
ATOM 849 N N . SER A 1 108 ? 32.713 -18.346 -0.093 1.00 48.28 108 SER A N 1
ATOM 850 C CA . SER A 1 108 ? 33.962 -19.022 0.295 1.00 48.28 108 SER A CA 1
ATOM 851 C C . SER A 1 108 ? 34.434 -20.024 -0.766 1.00 48.28 108 SER A C 1
ATOM 853 O O . SER A 1 108 ? 34.851 -21.138 -0.462 1.00 48.28 108 SER A O 1
ATOM 855 N N . ALA A 1 109 ? 34.397 -19.616 -2.038 1.00 45.59 109 ALA A N 1
ATOM 856 C CA . ALA A 1 109 ? 35.120 -20.299 -3.108 1.00 45.59 109 ALA A CA 1
ATOM 857 C C . ALA A 1 109 ? 36.378 -19.483 -3.483 1.00 45.59 109 ALA A C 1
ATOM 859 O O . ALA A 1 109 ? 36.256 -18.287 -3.755 1.00 45.59 109 ALA A O 1
ATOM 860 N N . PRO A 1 110 ? 37.585 -20.083 -3.478 1.00 58.97 110 PRO A N 1
ATOM 861 C CA . PRO A 1 110 ? 38.820 -19.402 -3.867 1.00 58.97 110 PRO A CA 1
ATOM 862 C C . PRO A 1 110 ? 38.836 -19.056 -5.370 1.00 58.97 110 PRO A C 1
ATOM 864 O O . PRO A 1 110 ? 38.134 -19.694 -6.158 1.00 58.97 110 PRO A O 1
ATOM 867 N N . PRO A 1 111 ? 39.642 -18.060 -5.790 1.00 49.62 111 PRO A N 1
ATOM 868 C CA . PRO A 1 111 ? 39.664 -17.575 -7.165 1.00 49.62 111 PRO A CA 1
ATOM 869 C C . PRO A 1 111 ? 40.277 -18.626 -8.098 1.00 49.62 111 PRO A C 1
ATOM 871 O O . PRO A 1 111 ? 41.463 -18.938 -8.009 1.00 49.62 111 PRO A O 1
ATOM 874 N N . ILE A 1 112 ? 39.466 -19.166 -9.008 1.00 48.34 112 ILE A N 1
ATOM 875 C CA . ILE A 1 112 ? 39.936 -20.021 -10.100 1.00 48.34 112 ILE A CA 1
ATOM 876 C C . ILE A 1 112 ? 40.209 -19.123 -11.309 1.00 48.34 112 ILE A C 1
ATOM 878 O O . ILE A 1 112 ? 39.338 -18.387 -11.771 1.00 48.34 112 ILE A O 1
ATOM 882 N N . SER A 1 113 ? 41.454 -19.181 -11.776 1.00 51.28 113 SER A N 1
ATOM 883 C CA . SER A 1 113 ? 42.001 -18.485 -12.939 1.00 51.28 113 SER A CA 1
ATOM 884 C C . SER A 1 113 ? 41.148 -18.626 -14.211 1.00 51.28 113 SER A C 1
ATOM 886 O O . SER A 1 113 ? 40.527 -19.668 -14.428 1.00 51.28 113 SER A O 1
ATOM 888 N N . PRO A 1 114 ? 41.170 -17.624 -15.110 1.00 48.25 114 PRO A N 1
ATOM 889 C CA . PRO A 1 114 ? 40.419 -17.658 -16.355 1.00 48.25 114 PRO A CA 1
ATOM 890 C C . PRO A 1 114 ? 41.148 -18.533 -17.383 1.00 48.25 114 PRO A C 1
ATOM 892 O O . PRO A 1 114 ? 42.176 -18.139 -17.931 1.00 48.25 114 PRO A O 1
ATOM 895 N N . ALA A 1 115 ? 40.606 -19.715 -17.670 1.00 43.00 115 ALA A N 1
ATOM 896 C CA . ALA A 1 115 ? 40.977 -20.501 -18.841 1.00 43.00 115 ALA A CA 1
ATOM 897 C C . ALA A 1 115 ? 39.842 -20.439 -19.868 1.00 43.00 115 ALA A C 1
ATOM 899 O O . ALA A 1 115 ? 38.692 -20.768 -19.586 1.00 43.00 115 ALA A O 1
ATOM 900 N N . GLN A 1 116 ? 40.202 -19.965 -21.058 1.00 49.81 116 GLN A N 1
ATOM 901 C CA . GLN A 1 116 ? 39.381 -19.883 -22.258 1.00 49.81 116 GLN A CA 1
ATOM 902 C C . GLN A 1 116 ? 38.661 -21.205 -22.554 1.00 49.81 116 GLN A C 1
ATOM 904 O O . GLN A 1 116 ? 39.282 -22.264 -22.605 1.00 49.81 116 GLN A O 1
ATOM 909 N N . THR A 1 117 ? 37.366 -21.149 -22.866 1.00 46.22 117 THR A N 1
ATOM 910 C CA . THR A 1 117 ? 36.705 -22.190 -23.665 1.00 46.22 117 THR A CA 1
ATOM 911 C C . THR A 1 117 ? 35.668 -21.536 -24.576 1.00 46.22 117 THR A C 1
ATOM 913 O O . THR A 1 117 ? 34.902 -20.669 -24.161 1.00 46.22 117 THR A O 1
ATOM 916 N N . GLN A 1 118 ? 35.746 -21.899 -25.854 1.00 53.84 118 GLN A N 1
ATOM 917 C CA . GLN A 1 118 ? 35.054 -21.315 -27.001 1.00 53.84 118 GLN A CA 1
ATOM 918 C C . GLN A 1 118 ? 33.522 -21.489 -26.969 1.00 53.84 118 GLN A C 1
ATOM 920 O O . GLN A 1 118 ? 33.030 -22.475 -26.419 1.00 53.84 118 GLN A O 1
ATOM 925 N N . PRO A 1 119 ? 32.760 -20.616 -27.655 1.00 59.53 119 PRO A N 1
ATOM 926 C CA . PRO A 1 119 ? 31.348 -20.850 -27.929 1.00 59.53 119 PRO A CA 1
ATOM 927 C C . PRO A 1 119 ? 31.182 -21.784 -29.139 1.00 59.53 119 PRO A C 1
ATOM 929 O O . PRO A 1 119 ? 31.475 -21.405 -30.272 1.00 59.53 119 PRO A O 1
ATOM 932 N N . ASN A 1 120 ? 30.669 -22.996 -28.915 1.00 56.38 120 ASN A N 1
ATOM 933 C CA . ASN A 1 120 ? 30.134 -23.839 -29.985 1.00 56.38 120 ASN A CA 1
ATOM 934 C C . ASN A 1 120 ? 28.620 -23.604 -30.081 1.00 56.38 120 ASN A C 1
ATOM 936 O O . ASN A 1 120 ? 27.840 -24.098 -29.267 1.00 56.38 120 ASN A O 1
ATOM 940 N N . ILE A 1 121 ? 28.227 -22.784 -31.051 1.00 51.50 121 ILE A N 1
ATOM 941 C CA . ILE A 1 121 ? 26.838 -22.476 -31.377 1.00 51.50 121 ILE A CA 1
ATOM 942 C C . ILE A 1 121 ? 26.335 -23.581 -32.308 1.00 51.50 121 ILE A C 1
ATOM 944 O O . ILE A 1 121 ? 26.752 -23.651 -33.462 1.00 51.50 121 ILE A O 1
ATOM 948 N N . GLN A 1 122 ? 25.406 -24.412 -31.834 1.00 57.84 122 GLN A N 1
ATOM 949 C CA . GLN A 1 122 ? 24.532 -25.186 -32.715 1.00 57.84 122 GLN A CA 1
ATOM 950 C C . GLN A 1 122 ? 23.109 -24.609 -32.670 1.00 57.84 122 GLN A C 1
ATOM 952 O O . GLN A 1 122 ? 22.523 -24.521 -31.589 1.00 57.84 122 GLN A O 1
ATOM 957 N N . PRO A 1 123 ? 22.530 -24.218 -33.819 1.00 58.53 123 PRO A N 1
ATOM 958 C CA . PRO A 1 123 ? 21.134 -23.819 -33.902 1.00 58.53 123 PRO A CA 1
ATOM 959 C C . PRO A 1 123 ? 20.249 -25.070 -33.930 1.00 58.53 123 PRO A C 1
ATOM 961 O O . PRO A 1 123 ? 20.254 -25.817 -34.907 1.00 58.53 123 PRO A O 1
ATOM 964 N N . SER A 1 124 ? 19.476 -25.304 -32.866 1.00 51.12 124 SER A N 1
ATOM 965 C CA . SER A 1 124 ? 18.434 -26.333 -32.884 1.00 51.12 124 SER A CA 1
ATOM 966 C C . SER A 1 124 ? 17.121 -25.738 -33.388 1.00 51.12 124 SER A C 1
ATOM 968 O O . SER A 1 124 ? 16.573 -24.775 -32.850 1.00 51.12 124 SER A O 1
ATOM 970 N N . THR A 1 125 ? 16.686 -26.314 -34.495 1.00 45.31 125 THR A N 1
ATOM 971 C CA . THR A 1 125 ? 15.508 -26.030 -35.300 1.00 45.31 125 THR A CA 1
ATOM 972 C C . THR A 1 125 ? 14.191 -26.323 -34.577 1.00 45.31 125 THR A C 1
ATOM 974 O O . THR A 1 125 ? 14.007 -27.397 -34.019 1.00 45.31 125 THR A O 1
ATOM 977 N N . ALA A 1 126 ? 13.273 -25.359 -34.685 1.00 50.00 126 ALA A N 1
ATOM 978 C CA . ALA A 1 126 ? 11.833 -25.487 -34.928 1.00 50.00 126 ALA A CA 1
ATOM 979 C C . ALA A 1 126 ? 11.061 -26.696 -34.360 1.00 50.00 126 ALA A C 1
ATOM 981 O O . ALA A 1 126 ? 11.187 -27.801 -34.868 1.00 50.00 126 ALA A O 1
ATOM 982 N N . PHE A 1 127 ? 10.071 -26.408 -33.505 1.00 49.06 127 PHE A N 1
ATOM 983 C CA . PHE A 1 127 ? 8.764 -27.079 -33.553 1.00 49.06 127 PHE A CA 1
ATOM 984 C C . PHE A 1 127 ? 7.633 -26.104 -33.169 1.00 49.06 127 PHE A C 1
ATOM 986 O O . PHE A 1 127 ? 7.607 -25.619 -32.037 1.00 49.06 127 PHE A O 1
ATOM 993 N N . PRO A 1 128 ? 6.679 -25.813 -34.074 1.00 57.84 128 PRO A N 1
ATOM 994 C CA . PRO A 1 128 ? 5.415 -25.182 -33.720 1.00 57.84 128 PRO A CA 1
ATOM 995 C C . PRO A 1 128 ? 4.416 -26.257 -33.270 1.00 57.84 128 PRO A C 1
ATOM 997 O O . PRO A 1 128 ? 3.997 -27.092 -34.069 1.00 57.84 128 PRO A O 1
ATOM 1000 N N . VAL A 1 129 ? 4.005 -26.231 -32.000 1.00 54.97 129 VAL A N 1
ATOM 1001 C CA . VAL A 1 129 ? 2.846 -27.011 -31.540 1.00 54.97 129 VAL A CA 1
ATOM 1002 C C . VAL A 1 129 ? 1.621 -26.106 -31.535 1.00 54.97 129 VAL A C 1
ATOM 1004 O O . VAL A 1 129 ? 1.528 -25.115 -30.814 1.00 54.97 129 VAL A O 1
ATOM 1007 N N . LEU A 1 130 ? 0.714 -26.469 -32.428 1.00 53.94 130 LEU A N 1
ATOM 1008 C CA . LEU A 1 130 ? -0.595 -25.903 -32.696 1.00 53.94 130 LEU A CA 1
ATOM 1009 C C . LEU A 1 130 ? -1.648 -26.625 -31.822 1.00 53.94 130 LEU A C 1
ATOM 1011 O O . LEU A 1 130 ? -1.530 -27.830 -31.614 1.00 53.94 130 LEU A O 1
ATOM 1015 N N . LEU A 1 131 ? -2.718 -25.889 -31.466 1.00 42.47 131 LEU A N 1
ATOM 1016 C CA . LEU A 1 131 ? -4.072 -26.321 -31.022 1.00 42.47 131 LEU A CA 1
ATOM 1017 C C . LEU A 1 131 ? -4.344 -26.470 -29.502 1.00 42.47 131 LEU A C 1
ATOM 1019 O O . LEU A 1 131 ? -3.417 -26.711 -28.737 1.00 42.47 131 LEU A O 1
ATOM 1023 N N . PRO A 1 132 ? -5.626 -26.456 -29.048 1.00 53.06 132 PRO A N 1
ATOM 1024 C CA . PRO A 1 132 ? -6.852 -25.917 -29.658 1.00 53.06 132 PRO A CA 1
ATOM 1025 C C . PRO A 1 132 ? -7.630 -24.933 -28.753 1.00 53.06 132 PRO A C 1
ATOM 1027 O O . PRO A 1 132 ? -7.575 -24.957 -27.526 1.00 53.06 132 PRO A O 1
ATOM 1030 N N . VAL A 1 133 ? -8.441 -24.105 -29.415 1.00 46.06 133 VAL A N 1
ATOM 1031 C CA . VAL A 1 133 ? -9.535 -23.305 -28.849 1.00 46.06 133 VAL A CA 1
ATOM 1032 C C . VAL A 1 133 ? -10.620 -24.236 -28.304 1.00 46.06 133 VAL A C 1
ATOM 1034 O O . VAL A 1 133 ? -11.181 -25.024 -29.063 1.00 46.06 133 VAL A O 1
ATOM 1037 N N . THR A 1 134 ? -10.965 -24.115 -27.021 1.00 50.00 134 THR A N 1
ATOM 1038 C CA . THR A 1 134 ? -12.181 -24.714 -26.459 1.00 50.00 134 THR A CA 1
ATOM 1039 C C . THR A 1 134 ? -13.209 -23.645 -26.108 1.00 50.00 134 THR A C 1
ATOM 1041 O O . THR A 1 134 ? -12.935 -22.592 -25.534 1.00 50.00 134 THR A O 1
ATOM 1044 N N . SER A 1 135 ? -14.413 -23.942 -26.572 1.00 48.22 135 SER A N 1
ATOM 1045 C CA . SER A 1 135 ? -15.620 -23.141 -26.627 1.00 48.22 135 SER A CA 1
ATOM 1046 C C . SER A 1 135 ? -16.294 -22.921 -25.273 1.00 48.22 135 SER A C 1
ATOM 1048 O O . SER A 1 135 ? -16.309 -23.780 -24.396 1.00 48.22 135 SER A O 1
ATOM 1050 N N . VAL A 1 136 ? -16.945 -21.765 -25.183 1.00 45.41 136 VAL A N 1
ATOM 1051 C CA . VAL A 1 136 ? -17.901 -21.333 -24.158 1.00 45.41 136 VAL A CA 1
ATOM 1052 C C . VAL A 1 136 ? -19.175 -22.189 -24.201 1.00 45.41 136 VAL A C 1
ATOM 1054 O O . VAL A 1 136 ? -19.677 -22.450 -25.294 1.00 45.41 136 VAL A O 1
ATOM 1057 N N . PRO A 1 137 ? -19.792 -22.494 -23.046 1.00 57.72 137 PRO A N 1
ATOM 1058 C CA . PRO A 1 137 ? -21.245 -22.591 -22.977 1.00 57.72 137 PRO A CA 1
ATOM 1059 C C . PRO A 1 137 ? -21.846 -21.427 -22.177 1.00 57.72 137 PRO A C 1
ATOM 1061 O O . PRO A 1 137 ? -21.653 -21.272 -20.972 1.00 57.72 137 PRO A O 1
ATOM 1064 N N . THR A 1 138 ? -22.612 -20.614 -22.899 1.00 44.78 138 THR A N 1
ATOM 1065 C CA . THR A 1 138 ? -23.632 -19.701 -22.387 1.00 44.78 138 THR A CA 1
ATOM 1066 C C . THR A 1 138 ? -24.725 -20.522 -21.707 1.00 44.78 138 THR A C 1
ATOM 1068 O O . THR A 1 138 ? -25.305 -21.402 -22.340 1.00 44.78 138 THR A O 1
ATOM 1071 N N . LYS A 1 139 ? -25.076 -20.205 -20.455 1.00 47.09 139 LYS A N 1
ATOM 1072 C CA . LYS A 1 139 ? -26.380 -20.594 -19.906 1.00 47.09 139 LYS A CA 1
ATOM 1073 C C . LYS A 1 139 ? -26.998 -19.457 -19.102 1.00 47.09 139 LYS A C 1
ATOM 1075 O O . LYS A 1 139 ? -26.349 -18.810 -18.284 1.00 47.09 139 LYS A O 1
ATOM 1080 N N . ALA A 1 140 ? -28.247 -19.209 -19.461 1.00 45.22 140 ALA A N 1
ATOM 1081 C CA . ALA A 1 140 ? -29.120 -18.142 -19.030 1.00 45.22 140 ALA A CA 1
ATOM 1082 C C . ALA A 1 140 ? -29.773 -18.403 -17.662 1.00 45.22 140 ALA A C 1
ATOM 1084 O O . ALA A 1 140 ? -29.861 -19.549 -17.233 1.00 45.22 140 ALA A O 1
ATOM 1085 N N . ALA A 1 141 ? -30.304 -17.302 -17.115 1.00 42.12 141 ALA A N 1
ATOM 1086 C CA . ALA A 1 141 ? -31.482 -17.170 -16.248 1.00 42.12 141 ALA A CA 1
ATOM 1087 C C . ALA A 1 141 ? -31.451 -17.803 -14.842 1.00 42.12 141 ALA A C 1
ATOM 1089 O O . ALA A 1 141 ? -31.322 -19.010 -14.698 1.00 42.12 141 ALA A O 1
ATOM 1090 N N . GLN A 1 142 ? -31.708 -16.994 -13.805 1.00 42.22 142 GLN A N 1
ATOM 1091 C CA . GLN A 1 142 ? -33.059 -16.901 -13.229 1.00 42.22 142 GLN A CA 1
ATOM 1092 C C . GLN A 1 142 ? -33.172 -15.795 -12.165 1.00 42.22 142 GLN A C 1
ATOM 1094 O O . GLN A 1 142 ? -32.284 -15.606 -11.335 1.00 42.22 142 GLN A O 1
ATOM 1099 N N . GLU A 1 143 ? -34.294 -15.081 -12.238 1.00 42.59 143 GLU A N 1
ATOM 1100 C CA . GLU A 1 143 ? -34.911 -14.261 -11.193 1.00 42.59 143 GLU A CA 1
ATOM 1101 C C . GLU A 1 143 ? -35.179 -15.042 -9.896 1.00 42.59 143 GLU A C 1
ATOM 1103 O O . GLU A 1 143 ? -35.500 -16.226 -9.940 1.00 42.59 143 GLU A O 1
ATOM 1108 N N . ASN A 1 144 ? -35.102 -14.338 -8.762 1.00 44.44 144 ASN A N 1
ATOM 1109 C CA . ASN A 1 144 ? -36.055 -14.359 -7.638 1.00 44.44 144 ASN A CA 1
ATOM 1110 C C . ASN A 1 144 ? -35.509 -13.367 -6.588 1.00 44.44 144 ASN A C 1
ATOM 1112 O O . ASN A 1 144 ? -34.388 -13.520 -6.116 1.00 44.44 144 ASN A O 1
ATOM 1116 N N . SER A 1 145 ? -36.119 -12.206 -6.335 1.00 43.81 145 SER A N 1
ATOM 1117 C CA . SER A 1 145 ? -37.408 -11.994 -5.657 1.00 43.81 145 SER A CA 1
ATOM 1118 C C . SER A 1 145 ? -37.444 -12.653 -4.278 1.00 43.81 145 SER A C 1
ATOM 1120 O O . SER A 1 145 ? -37.703 -13.849 -4.188 1.00 43.81 145 SER A O 1
ATOM 1122 N N . SER A 1 146 ? -37.211 -11.877 -3.212 1.00 49.50 146 SER A N 1
ATOM 1123 C CA . SER A 1 146 ? -38.152 -11.706 -2.081 1.00 49.50 146 SER A CA 1
ATOM 1124 C C . SER A 1 146 ? -37.490 -11.038 -0.868 1.00 49.50 146 SER A C 1
ATOM 1126 O O . SER A 1 146 ? -36.451 -11.467 -0.375 1.00 49.50 146 SER A O 1
ATOM 1128 N N . ILE A 1 147 ? -38.152 -9.977 -0.408 1.00 46.44 147 ILE A N 1
ATOM 1129 C CA . ILE A 1 147 ? -38.037 -9.299 0.894 1.00 46.44 147 ILE A CA 1
ATOM 1130 C C . ILE A 1 147 ? -38.980 -10.051 1.864 1.00 46.44 147 ILE A C 1
ATOM 1132 O O . ILE A 1 147 ? -39.998 -10.566 1.397 1.00 46.44 147 ILE A O 1
ATOM 1136 N N . PRO A 1 148 ? -38.660 -10.185 3.166 1.00 59.25 148 PRO A N 1
ATOM 1137 C CA . PRO A 1 148 ? -39.283 -9.334 4.202 1.00 59.25 148 PRO A CA 1
ATOM 1138 C C . PRO A 1 148 ? -38.231 -8.853 5.233 1.00 59.25 148 PRO A C 1
ATOM 1140 O O . PRO A 1 148 ? -37.265 -9.549 5.514 1.00 59.25 148 PRO A O 1
ATOM 1143 N N . SER A 1 149 ? -38.208 -7.592 5.676 1.00 50.72 149 SER A N 1
ATOM 1144 C CA . SER A 1 149 ? -39.092 -6.966 6.677 1.00 50.72 149 SER A CA 1
ATOM 1145 C C . SER A 1 149 ? -39.325 -7.827 7.917 1.00 50.72 149 SER A C 1
ATOM 1147 O O . SER A 1 14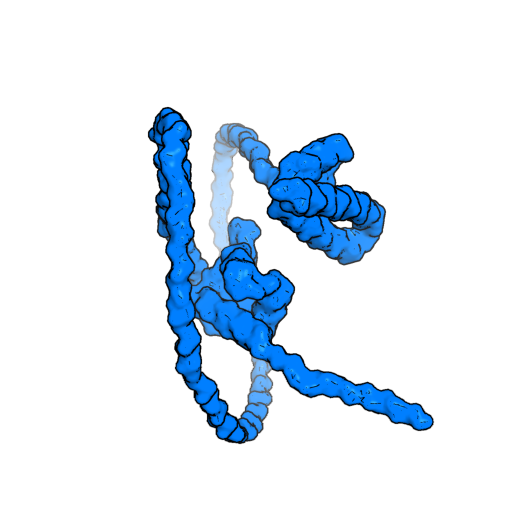9 ? -40.294 -8.573 7.966 1.00 50.72 149 SER A O 1
ATOM 1149 N N . GLU A 1 150 ? -38.507 -7.635 8.955 1.00 43.31 150 GLU A N 1
ATOM 1150 C CA . GLU A 1 150 ? -38.930 -7.941 10.321 1.00 43.31 150 GLU A CA 1
ATOM 1151 C C . GLU A 1 150 ? -38.444 -6.864 11.297 1.00 43.31 150 GLU A C 1
ATOM 1153 O O . GLU A 1 150 ? -37.250 -6.633 11.499 1.00 43.31 150 GLU A O 1
ATOM 1158 N N . SER A 1 151 ? -39.435 -6.167 11.847 1.00 51.38 151 SER A N 1
ATOM 1159 C CA . SER A 1 151 ? -39.351 -5.285 13.001 1.00 51.38 151 SER A CA 1
ATOM 1160 C C . SER A 1 151 ? -39.312 -6.127 14.271 1.00 51.38 151 SER A C 1
ATOM 1162 O O . SER A 1 151 ? -40.219 -6.926 14.478 1.00 51.38 151 SER A O 1
ATOM 1164 N N . ALA A 1 152 ? -38.380 -5.859 15.185 1.00 48.00 152 ALA A N 1
ATOM 1165 C CA . ALA A 1 152 ? -38.613 -6.122 16.601 1.00 48.00 152 ALA A CA 1
ATOM 1166 C C . ALA A 1 152 ? -37.819 -5.158 17.493 1.00 48.00 152 ALA A C 1
ATOM 1168 O O . ALA A 1 152 ? -36.647 -4.864 17.281 1.00 48.00 152 ALA A O 1
ATOM 1169 N N . GLN A 1 153 ? -38.569 -4.647 18.458 1.00 51.59 153 GLN A N 1
ATOM 1170 C CA . GLN A 1 153 ? -38.363 -3.566 19.411 1.00 51.59 153 GLN A CA 1
ATOM 1171 C C . GLN A 1 153 ? -37.332 -3.830 20.536 1.00 51.59 153 GLN A C 1
ATOM 1173 O O . GLN A 1 153 ? -36.771 -4.921 20.625 1.00 51.59 153 GLN A O 1
ATOM 1178 N N . PRO A 1 154 ? -37.063 -2.820 21.396 1.00 62.34 154 PRO A N 1
ATOM 1179 C CA . PRO A 1 154 ? -35.972 -2.825 22.364 1.00 62.34 154 PRO A CA 1
ATOM 1180 C C . PRO A 1 154 ? -36.393 -3.415 23.721 1.00 62.34 154 PRO A C 1
ATOM 1182 O O . PRO A 1 154 ? -37.508 -3.200 24.185 1.00 62.34 154 PRO A O 1
ATOM 1185 N N . LEU A 1 155 ? -35.463 -4.083 24.407 1.00 46.12 155 LEU A N 1
ATOM 1186 C CA . LEU A 1 155 ? -35.545 -4.384 25.841 1.00 46.12 155 LEU A CA 1
ATOM 1187 C C . LEU A 1 155 ? -34.284 -3.821 26.510 1.00 46.12 155 LEU A C 1
ATOM 1189 O O . LEU A 1 155 ? -33.163 -4.156 26.146 1.00 46.12 155 LEU A O 1
ATOM 1193 N N . ALA A 1 156 ? -34.439 -2.753 27.286 1.00 43.34 156 ALA A N 1
ATOM 1194 C CA . ALA A 1 156 ? -34.687 -2.802 28.728 1.00 43.34 156 ALA A CA 1
ATOM 1195 C C . ALA A 1 156 ? -33.401 -3.076 29.534 1.00 43.34 156 ALA A C 1
ATOM 1197 O O . ALA A 1 156 ? -33.012 -4.205 29.808 1.00 43.34 156 ALA A O 1
ATOM 1198 N N . SER A 1 157 ? -32.750 -1.968 29.896 1.00 48.62 157 SER A N 1
ATOM 1199 C CA . SER A 1 157 ? -32.321 -1.632 31.260 1.00 48.62 157 SER A CA 1
ATOM 1200 C C . SER A 1 157 ? -32.095 -2.778 32.256 1.00 48.62 157 SER A C 1
ATOM 1202 O O . SER A 1 157 ? -33.038 -3.373 32.774 1.00 48.62 157 SER A O 1
ATOM 1204 N N . SER A 1 158 ? -30.842 -2.938 32.680 1.00 50.25 158 SER A N 1
ATOM 1205 C CA . SER A 1 158 ? -30.503 -3.411 34.026 1.00 50.25 158 SER A CA 1
ATOM 1206 C C . SER A 1 158 ? -29.208 -2.740 34.498 1.00 50.25 158 SER A C 1
ATOM 1208 O O . SER A 1 158 ? -28.172 -2.915 33.855 1.00 50.25 158 SER A O 1
ATOM 1210 N N . PRO A 1 159 ? -29.230 -1.951 35.588 1.00 65.31 159 PRO A N 1
ATOM 1211 C CA . PRO A 1 159 ? -28.012 -1.461 36.219 1.00 65.31 159 PRO A CA 1
ATOM 1212 C C . PRO A 1 159 ? -27.368 -2.579 37.061 1.00 65.31 159 PRO A C 1
ATOM 1214 O O . PRO A 1 159 ? -28.071 -3.262 37.811 1.00 65.31 159 PRO A O 1
ATOM 1217 N N . PRO A 1 160 ? -26.041 -2.785 36.994 1.00 60.47 160 PRO A N 1
ATOM 1218 C CA . PRO A 1 160 ? -25.378 -3.742 37.867 1.00 60.47 160 PRO A CA 1
ATOM 1219 C C . PRO A 1 160 ? -25.357 -3.238 39.319 1.00 60.47 160 PRO A C 1
ATOM 1221 O O . PRO A 1 160 ? -24.961 -2.108 39.614 1.00 60.47 160 PRO A O 1
ATOM 1224 N N . LYS A 1 161 ? -25.788 -4.120 40.229 1.00 53.97 161 LYS A N 1
ATOM 1225 C CA . LYS A 1 161 ? -25.692 -3.999 41.689 1.00 53.97 161 LYS A CA 1
ATOM 1226 C C . LYS A 1 161 ? -24.272 -3.597 42.114 1.00 53.97 161 LYS A C 1
ATOM 1228 O O . LYS A 1 161 ? -23.307 -4.283 41.788 1.00 53.97 161 LYS A O 1
ATOM 1233 N N . LYS A 1 162 ? -24.167 -2.523 42.905 1.00 49.50 162 LYS A N 1
ATOM 1234 C CA . LYS A 1 162 ? -22.968 -2.171 43.682 1.00 49.50 162 LYS A CA 1
ATOM 1235 C C . LYS A 1 162 ? -22.634 -3.318 44.640 1.00 49.50 162 LYS A C 1
ATOM 1237 O O . LYS A 1 162 ? -23.386 -3.578 45.576 1.00 49.50 162 LYS A O 1
ATOM 1242 N N . VAL A 1 163 ? -21.502 -3.972 44.407 1.00 61.47 163 VAL A N 1
ATOM 1243 C CA . VAL A 1 163 ? -20.857 -4.868 45.372 1.00 61.47 163 VAL A CA 1
ATOM 1244 C C . VAL A 1 163 ? -20.036 -3.999 46.337 1.00 61.47 163 VAL A C 1
ATOM 1246 O O . VAL A 1 163 ? -19.256 -3.170 45.861 1.00 61.47 163 VAL A O 1
ATOM 1249 N N . PRO A 1 164 ? -20.197 -4.128 47.666 1.00 59.69 164 PRO A N 1
ATOM 1250 C CA . PRO A 1 164 ? -19.351 -3.434 48.634 1.00 59.69 164 PRO A CA 1
ATOM 1251 C C . PRO A 1 164 ? -17.921 -3.986 48.571 1.00 59.69 164 PRO A C 1
ATOM 1253 O O . PRO A 1 164 ? -17.712 -5.185 48.755 1.00 59.69 164 PRO A O 1
ATOM 1256 N N . LEU A 1 165 ? -16.940 -3.120 48.298 1.00 63.41 165 LEU A N 1
ATOM 1257 C CA . LEU A 1 165 ? -15.524 -3.466 48.428 1.00 63.41 165 LEU A CA 1
ATOM 1258 C C . LEU A 1 165 ? -15.174 -3.693 49.913 1.00 63.41 165 LEU A C 1
ATOM 1260 O O . LEU A 1 165 ? -15.592 -2.891 50.752 1.00 63.41 165 LEU A O 1
ATOM 1264 N N . PRO A 1 166 ? -14.381 -4.725 50.252 1.00 61.91 166 PRO A N 1
ATOM 1265 C CA . PRO A 1 166 ? -13.820 -4.883 51.588 1.00 61.91 166 PRO A CA 1
ATOM 1266 C C . PRO A 1 166 ? -12.772 -3.799 51.882 1.00 61.91 166 PRO A C 1
ATOM 1268 O O . PRO A 1 166 ? -12.062 -3.329 50.992 1.00 61.91 166 PRO A O 1
ATOM 1271 N N . ALA A 1 167 ? -12.703 -3.408 53.155 1.00 54.28 167 ALA A N 1
ATOM 1272 C CA . ALA A 1 167 ? -11.828 -2.374 53.687 1.00 54.28 167 ALA A CA 1
ATOM 1273 C C . ALA A 1 167 ? -10.358 -2.585 53.287 1.00 54.28 167 ALA A C 1
ATOM 1275 O O . ALA A 1 167 ? -9.765 -3.638 53.522 1.00 54.28 167 ALA A O 1
ATOM 1276 N N . ILE A 1 168 ? -9.779 -1.544 52.690 1.00 52.91 168 ILE A N 1
ATOM 1277 C CA . ILE A 1 168 ? -8.368 -1.460 52.323 1.00 52.91 168 ILE A CA 1
ATOM 1278 C C . ILE A 1 168 ? -7.559 -1.333 53.616 1.00 52.91 168 ILE A C 1
ATOM 1280 O O . ILE A 1 168 ? -7.609 -0.311 54.299 1.00 52.91 168 ILE A O 1
ATOM 1284 N N . VAL A 1 169 ? -6.820 -2.388 53.950 1.00 67.56 169 VAL A N 1
ATOM 1285 C CA . VAL A 1 169 ? -5.777 -2.357 54.978 1.00 67.56 169 VAL A CA 1
ATOM 1286 C C . VAL A 1 169 ? -4.651 -1.439 54.476 1.00 67.56 169 VAL A C 1
ATOM 1288 O O . VAL A 1 169 ? -4.189 -1.640 53.349 1.00 67.56 169 VAL A O 1
ATOM 1291 N N . PRO A 1 170 ? -4.192 -0.442 55.255 1.00 58.47 170 PRO A N 1
ATOM 1292 C CA . PRO A 1 170 ? -3.062 0.397 54.870 1.00 58.47 170 PRO A CA 1
ATOM 1293 C C . PRO A 1 170 ? -1.788 -0.455 54.808 1.00 58.47 170 PRO A C 1
ATOM 1295 O O . PRO A 1 170 ? -1.191 -0.804 55.825 1.00 58.47 170 PRO A O 1
ATOM 1298 N N . GLN A 1 171 ? -1.393 -0.831 53.592 1.00 55.72 171 GLN A N 1
ATOM 1299 C CA . GLN A 1 171 ? -0.126 -1.501 53.328 1.00 55.72 171 GLN A CA 1
ATOM 1300 C C . GLN A 1 171 ? 0.996 -0.460 53.399 1.00 55.72 171 GLN A C 1
ATOM 1302 O O . GLN A 1 171 ? 0.937 0.573 52.731 1.00 55.72 171 GLN A O 1
ATOM 1307 N N . ALA A 1 172 ? 2.002 -0.729 54.232 1.00 68.94 172 ALA A N 1
ATOM 1308 C CA . ALA A 1 172 ? 3.179 0.116 54.383 1.00 68.94 172 ALA A CA 1
ATOM 1309 C C . ALA A 1 172 ? 3.853 0.386 53.018 1.00 68.94 172 ALA A C 1
ATOM 1311 O O . ALA A 1 172 ? 3.887 -0.515 52.172 1.00 68.94 172 ALA A O 1
ATOM 1312 N N . PRO A 1 173 ? 4.396 1.599 52.793 1.00 64.88 173 PRO A N 1
ATOM 1313 C CA . PRO A 1 173 ? 5.006 1.975 51.524 1.00 64.88 173 PRO A CA 1
ATOM 1314 C C . PRO A 1 173 ? 6.191 1.056 51.225 1.00 64.88 173 PRO A C 1
ATOM 1316 O O . PRO A 1 173 ? 7.225 1.086 51.892 1.00 64.88 173 PRO A O 1
ATOM 1319 N N . LYS A 1 174 ? 6.013 0.202 50.217 1.00 71.38 174 LYS A N 1
ATOM 1320 C CA . LYS A 1 174 ? 7.070 -0.652 49.687 1.00 71.38 174 LYS A CA 1
ATOM 1321 C C . LYS A 1 174 ? 8.110 0.261 49.024 1.00 71.38 174 LYS A C 1
ATOM 1323 O O . LYS A 1 174 ? 7.714 1.060 48.179 1.00 71.38 174 LYS A O 1
ATOM 1328 N N . PRO A 1 175 ? 9.404 0.178 49.380 1.00 70.75 175 PRO A N 1
ATOM 1329 C CA . PRO A 1 175 ? 10.436 0.991 48.747 1.00 70.75 175 PRO A CA 1
ATOM 1330 C C . PRO A 1 175 ? 10.483 0.668 47.249 1.00 70.75 175 PRO A C 1
ATOM 1332 O O . PRO A 1 175 ? 10.857 -0.436 46.844 1.00 70.75 175 PRO A O 1
ATOM 1335 N N . GLU A 1 176 ? 10.033 1.615 46.427 1.00 64.69 176 GLU A N 1
ATOM 1336 C CA . GLU A 1 176 ? 10.097 1.519 44.974 1.00 64.69 176 GLU A CA 1
ATOM 1337 C C . GLU A 1 176 ? 11.556 1.657 44.544 1.00 64.69 176 GLU A C 1
ATOM 1339 O O . GLU A 1 176 ? 12.138 2.739 44.550 1.00 64.69 176 GLU A O 1
ATOM 1344 N N . ILE A 1 177 ? 12.164 0.531 44.178 1.00 74.94 177 ILE A N 1
ATOM 1345 C CA . ILE A 1 177 ? 13.446 0.522 43.479 1.00 74.94 177 ILE A CA 1
ATOM 1346 C C . ILE A 1 177 ? 13.217 1.240 42.136 1.00 74.94 177 ILE A C 1
ATOM 1348 O O . ILE A 1 177 ? 12.352 0.795 41.369 1.00 74.94 177 ILE A O 1
ATOM 1352 N N . PRO A 1 178 ? 13.941 2.334 41.831 1.00 72.00 178 PRO A N 1
ATOM 1353 C CA . PRO A 1 178 ? 13.773 3.053 40.577 1.00 72.00 178 PRO A CA 1
ATOM 1354 C C . PRO A 1 178 ? 14.051 2.102 39.412 1.00 72.00 178 PRO A C 1
ATOM 1356 O O . PRO A 1 178 ? 15.152 1.571 39.262 1.00 72.00 178 PRO A O 1
ATOM 1359 N N . LYS A 1 179 ? 13.017 1.847 38.602 1.00 75.38 179 LYS A N 1
ATOM 1360 C CA . LYS A 1 179 ? 13.148 1.042 37.386 1.00 75.38 179 LYS A CA 1
ATOM 1361 C C . LYS A 1 179 ? 14.184 1.705 36.473 1.00 75.38 179 LYS A C 1
ATOM 1363 O O . LYS A 1 179 ? 14.104 2.920 36.278 1.00 75.38 179 LYS A O 1
ATOM 1368 N N . PRO A 1 180 ? 15.125 0.936 35.897 1.00 75.56 180 PRO A N 1
ATOM 1369 C CA . PRO A 1 180 ? 16.089 1.488 34.959 1.00 75.56 180 PRO A CA 1
ATOM 1370 C C . PRO A 1 180 ? 15.344 2.161 33.795 1.00 75.56 180 PRO A C 1
ATOM 1372 O O . PRO A 1 180 ? 14.309 1.643 33.356 1.00 75.56 180 PRO A O 1
ATOM 1375 N N . PRO A 1 181 ? 15.825 3.318 33.307 1.00 75.00 181 PRO A N 1
ATOM 1376 C CA . PRO A 1 181 ? 15.210 4.001 32.180 1.00 75.00 181 PRO A CA 1
ATOM 1377 C C . PRO A 1 181 ? 15.152 3.038 30.994 1.00 75.00 181 PRO A C 1
ATOM 1379 O O . PRO A 1 181 ? 16.170 2.491 30.571 1.00 75.00 181 PRO A O 1
ATOM 1382 N N . ASN A 1 182 ? 13.942 2.796 30.484 1.00 71.12 182 ASN A N 1
ATOM 1383 C CA . ASN A 1 182 ? 13.762 1.975 29.293 1.00 71.12 182 ASN A CA 1
ATOM 1384 C C . ASN A 1 182 ? 14.617 2.566 28.162 1.00 71.12 182 ASN A C 1
ATOM 1386 O O . ASN A 1 182 ? 14.513 3.774 27.917 1.00 71.12 182 ASN A O 1
ATOM 1390 N N . PRO A 1 183 ? 15.429 1.754 27.459 1.00 71.81 183 PRO A N 1
ATOM 1391 C CA . PRO A 1 183 ? 16.203 2.256 26.340 1.00 71.81 183 PRO A CA 1
ATOM 1392 C C . PRO A 1 183 ? 15.250 2.881 25.311 1.00 71.81 183 PRO A C 1
ATOM 1394 O O . PRO A 1 183 ? 14.151 2.350 25.086 1.00 71.81 183 PRO A O 1
ATOM 1397 N N . PRO A 1 184 ? 15.627 4.019 24.704 1.00 65.75 184 PRO A N 1
ATOM 1398 C CA . PRO A 1 184 ? 14.805 4.661 23.693 1.00 65.75 184 PRO A CA 1
ATOM 1399 C C . PRO A 1 184 ? 14.542 3.653 22.574 1.00 65.75 184 PRO A C 1
ATOM 1401 O O . PRO A 1 184 ? 15.461 3.168 21.918 1.00 65.75 184 PRO A O 1
ATOM 1404 N N . ARG A 1 185 ? 13.268 3.293 22.384 1.00 56.44 185 ARG A N 1
ATOM 1405 C CA . ARG A 1 185 ? 12.861 2.402 21.295 1.00 56.44 185 ARG A CA 1
ATOM 1406 C C . ARG A 1 185 ? 13.298 3.034 19.975 1.00 56.44 185 ARG A C 1
ATOM 1408 O O . ARG A 1 185 ? 12.976 4.199 19.737 1.00 56.44 185 ARG A O 1
ATOM 1415 N N . HIS A 1 186 ? 13.987 2.267 19.127 1.00 44.00 186 HIS A N 1
ATOM 1416 C CA . HIS A 1 186 ? 14.301 2.672 17.757 1.00 44.00 186 HIS A CA 1
ATOM 1417 C C . HIS A 1 186 ? 12.997 3.029 17.042 1.00 44.00 186 HIS A C 1
ATOM 1419 O O . HIS A 1 186 ? 12.210 2.156 16.677 1.00 44.00 186 HIS A O 1
ATOM 1425 N N . ARG A 1 187 ? 12.733 4.328 16.886 1.00 52.47 187 ARG A N 1
ATOM 1426 C CA . ARG A 1 187 ? 11.646 4.791 16.030 1.00 52.47 187 ARG A CA 1
ATOM 1427 C C . ARG A 1 187 ? 12.079 4.560 14.583 1.00 52.47 187 ARG A C 1
ATOM 1429 O O . ARG A 1 187 ? 13.242 4.830 14.276 1.00 52.47 187 ARG A O 1
ATOM 1436 N N . PRO A 1 188 ? 11.188 4.076 13.704 1.00 57.00 188 PRO A N 1
ATOM 1437 C CA . PRO A 1 188 ? 11.450 4.078 12.273 1.00 57.00 188 PRO A CA 1
ATOM 1438 C C . PRO A 1 188 ? 11.859 5.495 11.869 1.00 57.00 188 PRO A C 1
ATOM 1440 O O . PRO A 1 188 ? 11.102 6.441 12.082 1.00 57.00 188 PRO A O 1
ATOM 1443 N N . PHE A 1 189 ? 13.087 5.656 11.382 1.00 55.91 189 PHE A N 1
ATOM 1444 C CA . PHE A 1 189 ? 13.573 6.956 10.951 1.00 55.91 189 PHE A CA 1
ATOM 1445 C C . PHE A 1 189 ? 12.878 7.299 9.640 1.00 55.91 189 PHE A C 1
ATOM 1447 O O . PHE A 1 189 ? 13.105 6.646 8.620 1.00 55.91 189 PHE A O 1
ATOM 1454 N N . HIS A 1 190 ? 12.007 8.300 9.666 1.00 67.81 190 HIS A N 1
ATOM 1455 C CA . HIS A 1 190 ? 11.374 8.784 8.456 1.00 67.81 190 HIS A CA 1
ATOM 1456 C C . HIS A 1 190 ? 12.174 9.951 7.877 1.00 67.81 190 HIS A C 1
ATOM 1458 O O . HIS A 1 190 ? 12.572 10.863 8.595 1.00 67.81 190 HIS A O 1
ATOM 1464 N N . ILE A 1 191 ? 12.383 9.964 6.558 1.00 68.06 191 ILE A N 1
ATOM 1465 C CA . ILE A 1 191 ? 13.161 11.014 5.872 1.00 68.06 191 ILE A CA 1
ATOM 1466 C C . ILE A 1 191 ? 12.647 12.429 6.166 1.00 68.06 191 ILE A C 1
ATOM 1468 O O . ILE A 1 191 ? 13.431 13.375 6.220 1.00 68.06 191 ILE A O 1
ATOM 1472 N N . TRP A 1 192 ? 11.335 12.584 6.355 1.00 68.44 192 TRP A N 1
ATOM 1473 C CA . TRP A 1 192 ? 10.728 13.881 6.649 1.00 68.44 192 TRP A CA 1
ATOM 1474 C C . TRP A 1 192 ? 10.951 14.339 8.098 1.00 68.44 192 TRP A C 1
ATOM 1476 O O . TRP A 1 192 ? 10.791 15.526 8.367 1.00 68.44 192 TRP A O 1
ATOM 1486 N N . ASP A 1 193 ? 11.363 13.443 9.001 1.00 67.62 193 ASP A N 1
ATOM 1487 C CA . ASP A 1 193 ? 11.697 13.769 10.395 1.00 67.62 193 ASP A CA 1
ATOM 1488 C C . ASP A 1 193 ? 13.133 14.306 10.534 1.00 67.62 193 ASP A C 1
ATOM 1490 O O . ASP A 1 193 ? 13.477 14.909 11.551 1.00 67.62 193 ASP A O 1
ATOM 1494 N N . SER A 1 194 ?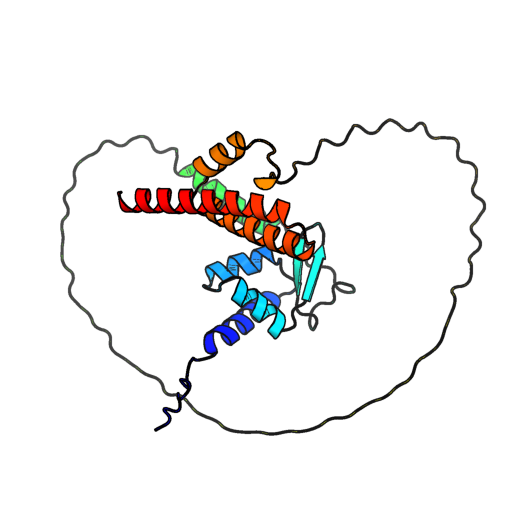 13.981 14.131 9.513 1.00 67.06 194 SER A N 1
ATOM 1495 C CA . SER A 1 194 ? 15.321 14.720 9.505 1.00 67.06 194 SER A CA 1
ATOM 1496 C C . SER A 1 194 ? 15.210 16.241 9.406 1.00 67.06 194 SER A C 1
ATOM 1498 O O . SER A 1 194 ? 14.732 16.751 8.397 1.00 67.06 194 SER A O 1
ATOM 1500 N N . ALA A 1 195 ? 15.626 16.978 10.436 1.00 62.19 195 ALA A N 1
ATOM 1501 C CA . ALA A 1 195 ? 15.564 18.442 10.449 1.00 62.19 195 ALA A CA 1
ATOM 1502 C C . ALA A 1 195 ? 16.548 19.101 9.462 1.00 62.19 195 ALA A C 1
ATOM 1504 O O . ALA A 1 195 ? 16.357 20.254 9.084 1.00 62.19 195 ALA A O 1
ATOM 1505 N N . LEU A 1 196 ? 17.580 18.371 9.030 1.00 73.25 196 LEU A N 1
ATOM 1506 C CA . LEU A 1 196 ? 18.667 18.890 8.206 1.00 73.25 196 LEU A CA 1
ATOM 1507 C C . LEU A 1 196 ? 18.496 18.443 6.748 1.00 73.25 196 LEU A C 1
ATOM 1509 O O . LEU A 1 196 ? 18.399 17.250 6.445 1.00 73.25 196 LEU A O 1
ATOM 1513 N N . THR A 1 197 ? 18.478 19.412 5.833 1.00 74.88 197 THR A N 1
ATOM 1514 C CA . THR A 1 197 ? 18.377 19.194 4.381 1.00 74.88 197 THR A CA 1
ATOM 1515 C C . THR A 1 197 ? 19.533 18.352 3.845 1.00 74.88 197 THR A C 1
ATOM 1517 O O . THR A 1 197 ? 19.304 17.452 3.043 1.00 74.88 197 THR A O 1
ATOM 1520 N N . GLU A 1 198 ? 20.744 18.566 4.358 1.00 75.94 198 GLU A N 1
ATOM 1521 C CA . GLU A 1 198 ? 21.959 17.846 3.954 1.00 75.94 198 GLU A CA 1
ATOM 1522 C C . GLU A 1 198 ? 21.849 16.335 4.194 1.00 75.94 198 GLU A C 1
ATOM 1524 O O . GLU A 1 198 ? 22.130 15.530 3.306 1.00 75.94 198 GLU A O 1
ATOM 1529 N N . THR A 1 199 ? 21.344 15.926 5.362 1.00 83.25 199 THR A N 1
ATOM 1530 C CA . THR A 1 199 ? 21.103 14.505 5.649 1.00 83.25 199 THR A CA 1
ATOM 1531 C C . THR A 1 199 ? 20.020 13.906 4.763 1.00 83.25 199 THR A C 1
ATOM 1533 O O . THR A 1 199 ? 20.110 12.727 4.432 1.00 83.25 199 THR A O 1
ATOM 1536 N N . ARG A 1 200 ? 19.010 14.683 4.346 1.00 85.88 200 ARG A N 1
ATOM 1537 C CA . ARG A 1 200 ? 17.980 14.192 3.416 1.00 85.88 200 ARG A CA 1
ATOM 1538 C C . ARG A 1 200 ? 18.578 13.923 2.038 1.00 85.88 200 ARG A C 1
ATOM 1540 O O . ARG A 1 200 ? 18.320 12.865 1.470 1.00 85.88 200 ARG A O 1
ATOM 1547 N N . ASP A 1 201 ? 19.402 14.835 1.531 1.00 87.06 201 ASP A N 1
ATOM 1548 C CA . ASP A 1 201 ? 20.011 14.710 0.204 1.00 87.06 201 ASP A CA 1
ATOM 1549 C C . ASP A 1 201 ? 21.046 13.578 0.146 1.00 87.06 201 ASP A C 1
ATOM 1551 O O . ASP A 1 201 ? 21.073 12.814 -0.825 1.00 87.06 201 ASP A O 1
ATOM 1555 N N . ALA A 1 202 ? 21.836 13.394 1.209 1.00 87.00 202 ALA A N 1
ATOM 1556 C CA . ALA A 1 202 ? 22.740 12.251 1.338 1.00 87.00 202 ALA A CA 1
ATOM 1557 C C . ALA A 1 202 ? 21.974 10.915 1.328 1.00 87.00 202 ALA A C 1
ATOM 1559 O O . ALA A 1 202 ? 22.386 9.950 0.673 1.00 87.00 202 ALA A O 1
ATOM 1560 N N . LEU A 1 203 ? 20.823 10.865 2.006 1.00 87.88 203 LEU A N 1
ATOM 1561 C CA . LEU A 1 203 ? 19.990 9.666 2.071 1.00 87.88 203 LEU A CA 1
ATOM 1562 C C . LEU A 1 203 ? 19.331 9.365 0.717 1.00 87.88 203 LEU A C 1
ATOM 1564 O O . LEU A 1 203 ? 19.351 8.222 0.275 1.00 87.88 203 LEU A O 1
ATOM 1568 N N . ILE A 1 204 ? 18.831 10.380 0.007 1.00 91.62 204 ILE A N 1
ATOM 1569 C CA . ILE A 1 204 ? 18.283 10.226 -1.354 1.00 91.62 204 ILE A CA 1
ATOM 1570 C C . ILE A 1 204 ? 19.366 9.756 -2.336 1.00 91.62 204 ILE A C 1
ATOM 1572 O O . ILE A 1 204 ? 19.108 8.899 -3.179 1.00 91.62 204 ILE A O 1
ATOM 1576 N N . SER A 1 205 ? 20.580 10.298 -2.229 1.00 90.94 205 SER A N 1
ATOM 1577 C CA . SER A 1 205 ? 21.680 9.967 -3.143 1.00 90.94 205 SER A CA 1
ATOM 1578 C C . SER A 1 205 ? 22.174 8.528 -2.962 1.00 90.94 205 SER A C 1
ATOM 1580 O O . SER A 1 205 ? 22.447 7.834 -3.944 1.00 90.94 205 SER A O 1
ATOM 1582 N N . SER A 1 206 ? 22.249 8.059 -1.713 1.00 91.00 206 SER A N 1
ATOM 1583 C CA . SER A 1 206 ? 22.690 6.697 -1.380 1.00 91.00 206 SER A CA 1
ATOM 1584 C C . SER A 1 206 ? 21.599 5.632 -1.569 1.00 91.00 206 SER A C 1
ATOM 1586 O O . SER A 1 206 ? 21.921 4.477 -1.845 1.00 91.00 206 SER A O 1
ATOM 1588 N N . ALA A 1 207 ? 20.318 6.002 -1.490 1.00 90.38 207 ALA A N 1
ATOM 1589 C CA . ALA A 1 207 ? 19.180 5.084 -1.566 1.00 90.38 207 ALA A CA 1
ATOM 1590 C C . ALA A 1 207 ? 19.102 4.284 -2.877 1.00 90.38 207 ALA A C 1
ATOM 1592 O O . ALA A 1 207 ? 19.273 4.827 -3.972 1.00 90.38 207 ALA A O 1
ATOM 1593 N N . GLY A 1 208 ? 18.779 2.989 -2.797 1.00 91.31 208 GLY A N 1
ATOM 1594 C CA . GLY A 1 208 ? 18.527 2.147 -3.969 1.00 91.31 208 GLY A CA 1
ATOM 1595 C C . GLY A 1 208 ? 17.235 2.516 -4.713 1.00 91.31 208 GLY A C 1
ATOM 1596 O O . GLY A 1 208 ? 16.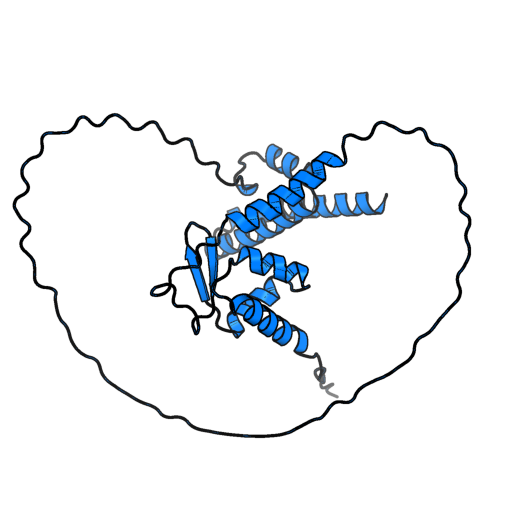410 3.288 -4.231 1.00 91.31 208 GLY A O 1
ATOM 1597 N N . PHE A 1 209 ? 17.011 1.931 -5.896 1.00 89.50 209 PHE A N 1
ATOM 1598 C CA . PHE A 1 209 ? 15.775 2.152 -6.670 1.00 89.50 209 PHE A CA 1
ATOM 1599 C C . PHE A 1 209 ? 14.508 1.806 -5.870 1.00 89.50 209 PHE A C 1
ATOM 1601 O O . PHE A 1 209 ? 13.542 2.570 -5.872 1.00 89.50 209 PHE A O 1
ATOM 1608 N N . ALA A 1 210 ? 14.518 0.665 -5.174 1.00 86.94 210 ALA A N 1
ATOM 1609 C CA . ALA A 1 210 ? 13.403 0.214 -4.343 1.00 86.94 210 ALA A CA 1
ATOM 1610 C C . ALA A 1 210 ? 13.140 1.164 -3.160 1.00 86.94 210 ALA A C 1
ATOM 1612 O O . ALA A 1 210 ? 11.985 1.464 -2.842 1.00 86.94 210 ALA A O 1
ATOM 1613 N N . ASP A 1 211 ? 14.206 1.692 -2.560 1.00 87.38 211 ASP A N 1
ATOM 1614 C CA . ASP A 1 211 ? 14.123 2.626 -1.439 1.00 87.38 211 ASP A CA 1
ATOM 1615 C C . ASP A 1 211 ? 13.522 3.957 -1.888 1.00 87.38 211 ASP A C 1
ATOM 1617 O O . ASP A 1 211 ? 12.556 4.425 -1.291 1.00 87.38 211 ASP A O 1
ATOM 1621 N N . LEU A 1 212 ? 13.998 4.516 -3.007 1.00 90.62 212 LEU A N 1
ATOM 1622 C CA . LEU A 1 212 ? 13.450 5.743 -3.595 1.00 90.62 212 LEU A CA 1
ATOM 1623 C C . LEU A 1 212 ? 11.957 5.606 -3.935 1.00 90.62 212 LEU A C 1
ATOM 1625 O O . LEU A 1 212 ? 11.173 6.532 -3.704 1.00 90.62 212 LEU A O 1
ATOM 1629 N N . TYR A 1 213 ? 11.528 4.443 -4.435 1.00 90.12 213 TYR A N 1
ATOM 1630 C CA . TYR A 1 213 ? 10.107 4.157 -4.657 1.00 90.12 213 TYR A CA 1
ATOM 1631 C C . TYR A 1 213 ? 9.305 4.127 -3.354 1.00 90.12 213 TYR A C 1
ATOM 1633 O O . TYR A 1 213 ? 8.202 4.676 -3.298 1.00 90.12 213 TYR A O 1
ATOM 1641 N N . THR A 1 214 ? 9.856 3.522 -2.305 1.00 88.31 214 THR A N 1
ATOM 1642 C CA . THR A 1 214 ? 9.214 3.457 -0.985 1.00 88.31 214 THR A CA 1
ATOM 1643 C C . THR A 1 214 ? 9.097 4.853 -0.369 1.00 88.31 214 THR A C 1
ATOM 1645 O O . THR A 1 214 ? 8.009 5.250 0.046 1.00 88.31 214 THR A O 1
ATOM 1648 N N . MET A 1 215 ? 10.162 5.656 -0.431 1.00 90.31 215 MET A N 1
ATOM 1649 C CA . MET A 1 215 ? 10.174 7.054 0.022 1.00 90.31 215 MET A CA 1
ATOM 1650 C C . MET A 1 215 ? 9.124 7.896 -0.707 1.00 90.31 215 MET A C 1
ATOM 1652 O O . MET A 1 215 ? 8.386 8.660 -0.085 1.00 90.31 215 MET A O 1
ATOM 1656 N N . ARG A 1 216 ? 8.998 7.723 -2.029 1.00 93.19 216 ARG A N 1
ATOM 1657 C CA . ARG A 1 216 ? 7.974 8.394 -2.840 1.00 93.19 216 ARG A CA 1
ATOM 1658 C C . ARG A 1 216 ? 6.553 8.045 -2.381 1.00 93.19 216 ARG A C 1
ATOM 1660 O O . ARG A 1 216 ? 5.692 8.927 -2.350 1.00 93.19 216 ARG A O 1
ATOM 1667 N N . LEU A 1 217 ? 6.287 6.777 -2.061 1.00 90.75 217 LEU A N 1
ATOM 1668 C CA . LEU A 1 217 ? 4.976 6.329 -1.576 1.00 90.75 217 LEU A CA 1
ATOM 1669 C C . LEU A 1 217 ? 4.661 6.892 -0.190 1.00 90.75 217 LEU A C 1
ATOM 1671 O O . LEU A 1 217 ? 3.552 7.388 0.023 1.00 90.75 217 LEU A O 1
ATOM 1675 N N . ASP A 1 218 ? 5.634 6.876 0.716 1.00 88.75 218 ASP A N 1
ATOM 1676 C CA . ASP A 1 218 ? 5.468 7.413 2.063 1.00 88.75 218 ASP A CA 1
ATOM 1677 C C . ASP A 1 218 ? 5.198 8.923 2.047 1.00 88.75 218 ASP A C 1
ATOM 1679 O O . ASP A 1 218 ? 4.286 9.399 2.728 1.00 88.75 218 ASP A O 1
ATOM 1683 N N . ILE A 1 219 ? 5.907 9.679 1.201 1.00 91.69 219 ILE A N 1
ATOM 1684 C CA . ILE A 1 219 ? 5.658 11.117 1.029 1.00 91.69 219 ILE A CA 1
ATOM 1685 C C . ILE A 1 219 ? 4.236 11.366 0.530 1.00 91.69 219 ILE A C 1
ATOM 1687 O O . ILE A 1 219 ? 3.539 12.219 1.075 1.00 91.69 219 ILE A O 1
ATOM 1691 N N . ARG A 1 220 ? 3.762 10.600 -0.462 1.00 91.56 220 ARG A N 1
ATOM 1692 C CA . ARG A 1 220 ? 2.379 10.713 -0.960 1.00 91.56 220 ARG A CA 1
ATOM 1693 C C . ARG A 1 220 ? 1.355 10.416 0.130 1.00 91.56 220 ARG A C 1
ATOM 1695 O O . ARG A 1 220 ? 0.355 11.122 0.236 1.00 91.56 220 ARG A O 1
ATOM 1702 N N . PHE A 1 221 ? 1.603 9.394 0.944 1.00 91.81 221 PHE A N 1
ATOM 1703 C CA . PHE A 1 221 ? 0.737 9.074 2.072 1.00 91.81 221 PHE A CA 1
ATOM 1704 C C . PHE A 1 221 ? 0.708 10.214 3.096 1.00 91.81 221 PHE A C 1
ATOM 1706 O O . PHE A 1 221 ? -0.366 10.595 3.563 1.00 91.81 221 PHE A O 1
ATOM 1713 N N . ARG A 1 222 ? 1.863 10.810 3.410 1.00 88.25 222 ARG A N 1
ATOM 1714 C CA . ARG A 1 222 ? 1.943 11.938 4.342 1.00 88.25 222 ARG A CA 1
ATOM 1715 C C . ARG A 1 222 ? 1.276 13.199 3.793 1.00 88.25 222 ARG A C 1
ATOM 1717 O O . ARG A 1 222 ? 0.577 13.864 4.550 1.00 88.25 222 ARG A O 1
ATOM 1724 N N . GLN A 1 223 ? 1.419 13.495 2.503 1.00 92.12 223 GLN A N 1
ATOM 1725 C CA . GLN A 1 223 ? 0.705 14.598 1.848 1.00 92.12 223 GLN A CA 1
ATOM 1726 C C . GLN A 1 223 ? -0.810 14.470 2.021 1.00 92.12 223 GLN A C 1
ATOM 1728 O O . GLN A 1 223 ? -1.468 15.444 2.372 1.00 92.12 223 GLN A O 1
ATOM 1733 N N . GLU A 1 224 ? -1.358 13.264 1.858 1.00 92.44 224 GLU A N 1
ATOM 1734 C CA . GLU A 1 224 ? -2.789 13.017 2.066 1.00 92.44 224 GLU A CA 1
ATOM 1735 C C . GLU A 1 224 ? -3.210 13.293 3.520 1.00 92.44 224 GLU A C 1
ATOM 1737 O O . GLU A 1 224 ? -4.232 13.931 3.768 1.00 92.44 224 GLU A O 1
ATOM 1742 N N . GLN A 1 225 ? -2.386 12.884 4.493 1.00 89.88 225 GLN A N 1
ATOM 1743 C CA . GLN A 1 225 ? -2.626 13.168 5.914 1.00 89.88 225 GLN A CA 1
ATOM 1744 C C . GLN A 1 225 ? -2.584 14.669 6.228 1.00 89.88 225 GLN A C 1
ATOM 1746 O O . GLN A 1 225 ? -3.386 15.154 7.024 1.00 89.88 225 GLN A O 1
ATOM 1751 N N . LEU A 1 226 ? -1.656 15.410 5.621 1.00 89.62 226 LEU A N 1
ATOM 1752 C CA . LEU A 1 226 ? -1.532 16.855 5.819 1.00 89.62 226 LEU A CA 1
ATOM 1753 C C . LEU A 1 226 ? -2.673 17.622 5.157 1.00 89.62 226 LEU A C 1
ATOM 1755 O O . LEU A 1 226 ? -3.215 18.541 5.769 1.00 89.62 226 LEU A O 1
ATOM 1759 N N . ARG A 1 227 ? -3.096 17.197 3.963 1.00 90.00 227 ARG A N 1
ATOM 1760 C CA . ARG A 1 227 ? -4.252 17.765 3.267 1.00 90.00 227 ARG A CA 1
ATOM 1761 C C . ARG A 1 227 ? -5.533 17.577 4.071 1.00 90.00 227 ARG A C 1
ATOM 1763 O O . ARG A 1 227 ? -6.279 18.534 4.245 1.00 90.00 227 ARG A O 1
ATOM 1770 N N . ALA A 1 228 ? -5.743 16.387 4.636 1.00 89.25 228 ALA A N 1
ATOM 1771 C CA . ALA A 1 228 ? -6.873 16.120 5.528 1.00 89.25 228 ALA A CA 1
ATOM 1772 C C . ALA A 1 228 ? -6.867 17.003 6.794 1.00 89.25 228 ALA A C 1
ATOM 1774 O O . ALA A 1 228 ? -7.917 17.228 7.389 1.00 89.25 228 ALA A O 1
ATOM 1775 N N . ARG A 1 229 ? -5.698 17.515 7.200 1.00 90.69 229 ARG A N 1
ATOM 1776 C CA . ARG A 1 229 ? -5.518 18.416 8.352 1.00 90.69 229 ARG A CA 1
ATOM 1777 C C . ARG A 1 229 ? -5.468 19.903 7.979 1.00 90.69 229 ARG A C 1
ATOM 1779 O O . ARG A 1 229 ? -5.361 20.730 8.877 1.00 90.69 229 ARG A O 1
ATOM 1786 N N . GLY A 1 230 ? -5.506 20.253 6.691 1.00 90.75 230 GLY A N 1
ATOM 1787 C CA . GLY A 1 230 ? -5.361 21.638 6.225 1.00 90.75 230 GLY A CA 1
ATOM 1788 C C . GLY A 1 230 ? -3.954 22.233 6.402 1.00 90.75 230 GLY A C 1
ATOM 1789 O O . GLY A 1 230 ? -3.792 23.452 6.371 1.00 90.75 230 GLY A O 1
ATOM 1790 N N . LEU A 1 231 ? -2.920 21.403 6.581 1.00 89.31 231 LEU A N 1
ATOM 1791 C CA . LEU A 1 231 ? -1.534 21.834 6.822 1.00 89.31 231 LEU A CA 1
ATOM 1792 C C . LEU A 1 231 ? -0.776 22.086 5.504 1.00 89.31 231 LEU A C 1
ATOM 1794 O O . LEU A 1 231 ? 0.183 21.392 5.166 1.00 89.31 231 LEU A O 1
ATOM 1798 N N . LEU A 1 232 ? -1.200 23.108 4.752 1.00 84.19 232 LEU A N 1
ATOM 1799 C CA . LEU A 1 232 ? -0.683 23.399 3.403 1.00 84.19 232 LEU A CA 1
ATOM 1800 C C . LEU A 1 232 ? 0.814 23.766 3.364 1.00 84.19 232 LEU A C 1
ATOM 1802 O O . LEU A 1 232 ? 1.502 23.455 2.394 1.00 84.19 232 LEU A O 1
ATOM 1806 N N . LYS A 1 233 ? 1.349 24.401 4.419 1.00 84.75 233 LYS A N 1
ATOM 1807 C CA . LYS A 1 233 ? 2.778 24.770 4.484 1.00 84.75 233 LYS A CA 1
ATOM 1808 C C . LYS A 1 233 ? 3.686 23.537 4.532 1.00 84.75 233 LYS A C 1
ATOM 1810 O O . LYS A 1 233 ? 4.719 23.501 3.872 1.00 84.75 233 LYS A O 1
ATOM 1815 N N . GLU A 1 234 ? 3.276 22.514 5.277 1.00 85.25 234 GLU A N 1
ATOM 1816 C CA . GLU A 1 234 ? 4.009 21.248 5.372 1.00 85.25 234 GLU A CA 1
ATOM 1817 C C . GLU A 1 234 ? 3.878 20.428 4.075 1.00 85.25 234 GLU A C 1
ATOM 1819 O O . GLU A 1 234 ? 4.820 19.745 3.672 1.00 85.25 234 GLU A O 1
ATOM 1824 N N . GLU A 1 235 ? 2.746 20.539 3.368 1.00 87.62 235 GLU A N 1
ATOM 1825 C CA . GLU A 1 235 ? 2.559 19.913 2.051 1.00 87.62 235 GLU A CA 1
ATOM 1826 C C . GLU A 1 235 ? 3.546 20.466 1.008 1.00 87.62 235 GLU A C 1
ATOM 1828 O O . GLU A 1 235 ? 4.093 19.694 0.215 1.00 87.62 235 GLU A O 1
ATOM 1833 N N . ALA A 1 236 ? 3.834 21.774 1.036 1.00 88.25 236 ALA A N 1
ATOM 1834 C CA . ALA A 1 236 ? 4.811 22.399 0.142 1.00 88.25 236 ALA A CA 1
ATOM 1835 C C . ALA A 1 236 ? 6.234 21.844 0.344 1.00 88.25 236 ALA A C 1
ATOM 1837 O O . ALA A 1 236 ? 6.889 21.484 -0.634 1.00 88.25 236 ALA A O 1
ATOM 1838 N N . ALA A 1 237 ? 6.674 21.675 1.595 1.00 87.56 237 ALA A N 1
ATOM 1839 C CA . ALA A 1 237 ? 7.974 21.073 1.905 1.00 87.56 237 ALA A CA 1
ATOM 1840 C C . ALA A 1 237 ? 8.073 19.615 1.413 1.00 87.56 237 ALA A C 1
ATOM 1842 O O . ALA A 1 237 ? 9.107 19.181 0.902 1.00 87.56 237 ALA A O 1
ATOM 1843 N N . LEU A 1 238 ? 6.978 18.852 1.506 1.00 90.12 238 LEU A N 1
ATOM 1844 C CA . LEU A 1 238 ? 6.924 17.494 0.959 1.00 90.12 238 LEU A CA 1
ATOM 1845 C C . LEU A 1 238 ? 6.922 17.459 -0.574 1.00 90.12 238 LEU A C 1
ATOM 1847 O O . LEU A 1 238 ? 7.447 16.507 -1.149 1.00 90.12 238 LEU A O 1
ATOM 1851 N N . ASN A 1 239 ? 6.345 18.460 -1.245 1.00 92.38 239 ASN A N 1
ATOM 1852 C CA . ASN A 1 239 ? 6.389 18.555 -2.707 1.00 92.38 239 ASN A CA 1
ATOM 1853 C C . ASN A 1 239 ? 7.816 18.764 -3.220 1.00 92.38 239 ASN A C 1
ATOM 1855 O O . ASN A 1 239 ? 8.203 18.130 -4.202 1.00 92.38 239 ASN A O 1
ATOM 1859 N N . GLU A 1 240 ? 8.606 19.597 -2.542 1.00 92.00 240 GLU A N 1
ATOM 1860 C CA . GLU A 1 240 ? 10.018 19.790 -2.877 1.00 92.00 240 GLU A CA 1
ATOM 1861 C C . GLU A 1 240 ? 10.805 18.481 -2.729 1.00 92.00 240 GLU A C 1
ATOM 1863 O O . GLU A 1 240 ? 11.511 18.053 -3.642 1.00 92.00 240 GLU A O 1
ATOM 1868 N N . LEU A 1 241 ? 10.609 17.779 -1.611 1.00 91.25 241 LEU A N 1
ATOM 1869 C CA . LEU A 1 241 ? 11.250 16.491 -1.361 1.00 91.25 241 LEU A CA 1
ATOM 1870 C C . LEU A 1 241 ? 10.857 15.431 -2.406 1.00 91.25 241 LEU A C 1
ATOM 1872 O O . LEU A 1 241 ? 11.697 14.668 -2.885 1.00 91.25 241 LEU A O 1
ATOM 1876 N N . LEU A 1 242 ? 9.581 15.403 -2.800 1.00 94.12 242 LEU A N 1
ATOM 1877 C CA . LEU A 1 242 ? 9.080 14.518 -3.848 1.00 94.12 242 LEU A CA 1
ATOM 1878 C C . LEU A 1 242 ? 9.745 14.808 -5.202 1.00 94.12 242 LEU A C 1
ATOM 1880 O O . LEU A 1 242 ? 10.034 13.873 -5.951 1.00 94.12 242 LEU A O 1
ATOM 1884 N N . ALA A 1 243 ? 9.984 16.083 -5.520 1.00 95.38 243 ALA A N 1
ATOM 1885 C CA . ALA A 1 243 ? 10.677 16.483 -6.739 1.00 95.38 243 ALA A CA 1
ATOM 1886 C C . ALA A 1 243 ? 12.121 15.960 -6.754 1.00 95.38 243 ALA A C 1
ATOM 1888 O O . ALA A 1 243 ? 12.515 15.328 -7.734 1.00 95.38 243 ALA A O 1
ATOM 1889 N N . ARG A 1 244 ? 12.856 16.106 -5.642 1.00 93.19 244 ARG A N 1
ATOM 1890 C CA . ARG A 1 244 ? 14.232 15.592 -5.498 1.00 93.19 244 ARG A CA 1
ATOM 1891 C C . ARG A 1 244 ? 14.309 14.072 -5.670 1.00 93.19 244 ARG A C 1
ATOM 1893 O O . ARG A 1 244 ? 15.180 13.569 -6.374 1.00 93.19 244 ARG A O 1
ATOM 1900 N N . ILE A 1 245 ? 13.363 13.326 -5.095 1.00 93.69 245 ILE A N 1
ATOM 1901 C CA . ILE A 1 245 ? 13.302 11.863 -5.262 1.00 93.69 245 ILE A CA 1
ATOM 1902 C C . ILE A 1 245 ? 13.009 11.471 -6.713 1.00 93.69 245 ILE A C 1
ATOM 1904 O O . ILE A 1 245 ? 13.605 10.524 -7.222 1.00 93.69 245 ILE A O 1
ATOM 1908 N N . ASN A 1 246 ? 12.111 12.184 -7.400 1.00 94.62 246 ASN A N 1
ATOM 1909 C CA . ASN A 1 246 ? 11.846 11.914 -8.816 1.00 94.62 246 ASN A CA 1
ATOM 1910 C C . ASN A 1 246 ? 13.072 12.219 -9.687 1.00 94.62 246 ASN A C 1
ATOM 1912 O O . ASN A 1 246 ? 13.371 11.448 -10.595 1.00 94.62 246 ASN A O 1
ATOM 1916 N N . GLU A 1 247 ? 13.804 13.294 -9.393 1.00 95.75 247 GLU A N 1
ATOM 1917 C CA . GLU A 1 247 ? 15.062 13.603 -10.074 1.00 95.75 247 GLU A CA 1
ATOM 1918 C C . GLU A 1 247 ? 16.104 12.496 -9.855 1.00 95.75 247 GLU A C 1
ATOM 1920 O O . GLU A 1 247 ? 16.730 12.041 -10.813 1.00 95.75 247 GLU A O 1
ATOM 1925 N N . ALA A 1 248 ? 16.250 12.004 -8.620 1.00 93.69 248 ALA A N 1
ATOM 1926 C CA . ALA A 1 248 ? 17.143 10.892 -8.300 1.00 93.69 248 ALA A CA 1
ATOM 1927 C C . ALA A 1 248 ? 16.747 9.597 -9.032 1.00 93.69 248 ALA A C 1
ATOM 1929 O O . ALA A 1 248 ? 17.613 8.910 -9.576 1.00 93.69 248 ALA A O 1
ATOM 1930 N N . LEU A 1 249 ? 15.448 9.287 -9.114 1.00 92.94 249 LEU A N 1
ATOM 1931 C CA . LEU A 1 249 ? 14.938 8.145 -9.882 1.00 92.94 249 LEU A CA 1
ATOM 1932 C C . LEU A 1 249 ? 15.267 8.265 -11.373 1.00 92.94 249 LEU A C 1
ATOM 1934 O O . LEU A 1 249 ? 15.721 7.293 -11.972 1.00 92.94 249 LEU A O 1
ATOM 1938 N N . GLU A 1 250 ? 15.076 9.440 -11.975 1.00 94.50 250 GLU A N 1
ATOM 1939 C CA . GLU A 1 250 ? 15.410 9.664 -13.385 1.00 94.50 250 GLU A CA 1
ATOM 1940 C C . GLU A 1 250 ? 16.923 9.603 -13.632 1.00 94.50 250 GLU A C 1
ATOM 1942 O O . GLU A 1 250 ? 17.353 9.002 -14.617 1.00 94.50 250 GLU A O 1
ATOM 1947 N N . LYS A 1 251 ? 17.749 10.145 -12.724 1.00 94.12 251 LYS A N 1
ATOM 1948 C CA . LYS A 1 251 ? 19.215 10.010 -12.790 1.00 94.12 251 LYS A CA 1
ATOM 1949 C C . LYS A 1 251 ? 19.640 8.542 -12.753 1.00 94.12 251 LYS A C 1
ATOM 1951 O O . LYS A 1 251 ? 20.396 8.115 -13.621 1.00 94.12 251 LYS A O 1
ATOM 1956 N N . LYS A 1 252 ? 19.108 7.750 -11.815 1.00 91.94 252 LYS A N 1
ATOM 1957 C CA . LYS A 1 252 ? 19.419 6.313 -11.732 1.00 91.94 252 LYS A CA 1
ATOM 1958 C C . LYS A 1 252 ? 18.887 5.526 -12.925 1.00 91.94 252 LYS A C 1
ATOM 1960 O O . LYS A 1 252 ? 19.544 4.597 -13.374 1.00 91.94 252 LYS A O 1
ATOM 1965 N N . LYS A 1 253 ? 17.734 5.909 -13.478 1.00 92.19 253 LYS A N 1
ATOM 1966 C CA . LYS A 1 253 ? 17.167 5.274 -14.677 1.00 92.19 253 LYS A CA 1
ATOM 1967 C C . LYS A 1 253 ? 18.027 5.525 -15.908 1.00 92.19 253 LYS A C 1
ATOM 1969 O O . LYS A 1 253 ? 18.211 4.621 -16.711 1.00 92.19 253 LYS A O 1
ATOM 1974 N N . LYS A 1 254 ? 18.559 6.741 -16.050 1.00 92.88 254 LYS A N 1
ATOM 1975 C CA . LYS A 1 254 ? 19.521 7.068 -17.106 1.00 92.88 254 LYS A CA 1
ATOM 1976 C C . LYS A 1 254 ? 20.820 6.287 -16.926 1.00 92.88 254 LYS A C 1
ATOM 1978 O O . LYS A 1 254 ? 21.279 5.709 -17.898 1.00 92.88 254 LYS A O 1
ATOM 1983 N N . ALA A 1 255 ? 21.354 6.221 -15.703 1.00 89.12 255 ALA A N 1
ATOM 1984 C CA . ALA A 1 255 ? 22.566 5.456 -15.403 1.00 89.12 255 ALA A CA 1
ATOM 1985 C C . ALA A 1 255 ? 22.408 3.959 -15.728 1.00 89.12 255 ALA A C 1
ATOM 1987 O O . ALA A 1 255 ? 23.251 3.401 -16.412 1.00 89.12 255 ALA A O 1
ATOM 1988 N N . ALA A 1 256 ? 21.288 3.344 -15.339 1.00 86.25 256 ALA A N 1
ATOM 1989 C CA . ALA A 1 256 ? 21.017 1.927 -15.600 1.00 86.25 256 ALA A CA 1
ATOM 1990 C C . ALA A 1 256 ? 20.758 1.584 -17.082 1.00 86.25 256 ALA A C 1
ATOM 1992 O O . ALA A 1 256 ? 20.792 0.417 -17.438 1.00 86.25 256 ALA A O 1
ATOM 1993 N N . ASN A 1 257 ? 20.452 2.571 -17.932 1.00 82.00 257 ASN A N 1
ATOM 1994 C CA . ASN A 1 257 ? 20.289 2.377 -19.380 1.00 82.00 257 ASN A CA 1
ATOM 1995 C C . ASN A 1 257 ? 21.590 2.631 -20.169 1.00 82.00 257 ASN A C 1
ATOM 1997 O O . ASN A 1 257 ? 21.591 2.479 -21.389 1.00 82.00 257 ASN A O 1
ATOM 2001 N N . LEU A 1 258 ? 22.638 3.127 -19.503 1.00 70.38 258 LEU A N 1
ATOM 2002 C CA . LEU A 1 258 ? 23.953 3.419 -20.083 1.00 70.38 258 LEU A CA 1
ATOM 2003 C C . LEU A 1 258 ? 24.958 2.271 -19.873 1.00 70.38 258 LEU A C 1
ATOM 2005 O O . LEU A 1 258 ? 26.010 2.293 -20.507 1.00 70.38 258 LEU A O 1
ATOM 2009 N N . GLU A 1 259 ? 24.627 1.306 -19.010 1.00 50.31 259 GLU A N 1
ATOM 2010 C CA . GLU A 1 259 ? 25.330 0.027 -18.815 1.00 50.31 259 GLU A CA 1
ATOM 2011 C C . GLU A 1 259 ? 24.700 -1.082 -19.665 1.00 50.31 259 GLU A C 1
ATOM 2013 O O . GLU A 1 259 ? 25.471 -1.923 -20.181 1.00 50.31 259 GLU A O 1
#

Secondary structure (DSSP, 8-state):
--------TT--THHHHHHHHHHHHHHTTS-EEHHHHHHHHHHTT--HHHHHHHHHHHT-EEEEETTEEEEE-TTT--TTTSPP----HHHHHHHHHHHHHHHHSSS---------------------------------------------------PPP-PPPPP---------PPPPPPPPP-----GGG---HHHHHHHHHH--HHHHHHHHHHHHHHHHHHHHTT-HHHHHHHHHHHHHHHHHHHHHHHHHTT-

Sequence (259 aa):
MARTKTKPVGRTPTKRKACELWLLSQLANGPSLAREILVLGVGSGWGWATVRRAKLNIGAQSFRKAEEWWWFDPKKFDPKKDSLPQQSTQAQKEAIALAQATKNVLESAPPISPAQTQPNIQPSTAFPVLLPVTSVPTKAAQENSSIPSESAQPLASSPPKKVPLPAIVPQAPKPEIPKPPNPPRHRPFHIWDSALTETRDALISSAGFADLYTMRLDIRFRQEQLRARGLLKEEAALNELLARINEALEKKKKAANLE